Protein AF-A0A9D1LXK2-F1 (afdb_monomer)

Secondary structure (DSSP, 8-state):
--------------------------HHHHHHHHHTTHHHHHHHHHHHHHHHHHHHHHHHHHHHHHHHHHTTSS-HHHHHHHHHHHHHHHHHHHHT-------HHHHHHHHHTT--HHHHHHHHHTHHHHHHHHHHHHHHHHHHHHHHHHH--HHHHHHHHHHHHHHHHHHHHHHHHIIIIIIIGGGTT--HHHHHHHHHHHTTT-SSS---TTT------HHHHHHHHHHHHHHHHHHHHHHHHHHT--TT-HHHHHHHHHHHHHHHHHHHHHHHHHTT--

pLDDT: mean 82.84, std 19.49, range [23.44, 98.69]

Nearest PDB structures (foldseek):
  1i6z-assembly1_A  TM=2.853E-01  e=2.462E+00  Mus musculus
  6ch2-assembly1_D  TM=2.981E-01  e=7.404E+00  Salmonella enterica subsp. enterica serovar Typhimurium str. LT2

Structure (mmCIF, N/CA/C/O backbone):
data_AF-A0A9D1LXK2-F1
#
_entry.id   AF-A0A9D1LXK2-F1
#
loop_
_atom_site.group_PDB
_atom_site.id
_atom_site.type_symbol
_atom_site.label_atom_id
_atom_site.label_alt_id
_atom_site.label_comp_id
_atom_site.label_asym_id
_atom_site.label_entity_id
_atom_site.label_seq_id
_atom_site.pdbx_PDB_ins_code
_atom_site.Cartn_x
_atom_site.Cartn_y
_atom_site.Cartn_z
_atom_site.occupancy
_atom_site.B_iso_or_equiv
_atom_site.auth_seq_id
_atom_site.auth_comp_id
_atom_site.auth_asym_id
_atom_site.auth_atom_id
_atom_site.pdbx_PDB_model_num
ATOM 1 N N . MET A 1 1 ? -23.799 -56.147 -13.956 1.00 33.91 1 MET A N 1
ATOM 2 C CA . MET A 1 1 ? -23.038 -57.419 -14.050 1.00 33.91 1 MET A CA 1
ATOM 3 C C . MET A 1 1 ? -21.820 -57.160 -14.932 1.00 33.91 1 MET A C 1
ATOM 5 O O . MET A 1 1 ? -21.998 -56.971 -16.119 1.00 33.91 1 MET A O 1
ATOM 9 N N . LYS A 1 2 ? -20.685 -56.744 -14.355 1.00 30.78 2 LYS A N 1
ATOM 10 C CA . LYS A 1 2 ? -19.503 -57.559 -13.979 1.00 30.78 2 LYS A CA 1
ATOM 11 C C . LYS A 1 2 ? -18.832 -58.313 -15.142 1.00 30.78 2 LYS A C 1
ATOM 13 O O . LYS A 1 2 ? -19.381 -59.314 -15.591 1.00 30.78 2 LYS A O 1
ATOM 18 N N . LYS A 1 3 ? -17.621 -57.844 -15.488 1.00 30.45 3 LYS A N 1
ATOM 19 C CA . LYS A 1 3 ? -16.335 -58.519 -15.835 1.00 30.45 3 LYS A CA 1
ATOM 20 C C . LYS A 1 3 ? -15.506 -57.453 -16.585 1.00 30.45 3 LYS A C 1
ATOM 22 O O . LYS A 1 3 ? -15.949 -57.039 -17.641 1.00 30.45 3 LYS A O 1
ATOM 27 N N . LEU A 1 4 ? -14.431 -56.809 -16.120 1.00 28.97 4 LEU A N 1
ATOM 28 C CA . LEU A 1 4 ? -13.290 -57.111 -15.241 1.00 28.97 4 LEU A CA 1
ATOM 29 C C . LEU A 1 4 ? -12.412 -58.301 -15.679 1.00 28.97 4 LEU A C 1
ATOM 31 O O . LEU A 1 4 ? -12.843 -59.448 -15.582 1.00 28.97 4 LEU A O 1
ATOM 35 N N . LEU A 1 5 ? -11.164 -57.928 -16.022 1.00 26.36 5 LEU A N 1
ATOM 36 C CA . LEU A 1 5 ? -9.851 -58.584 -15.845 1.00 26.36 5 LEU A CA 1
ATOM 37 C C . LEU A 1 5 ? -9.127 -59.271 -17.020 1.00 26.36 5 LEU A C 1
ATOM 39 O O . LEU A 1 5 ? -9.587 -60.292 -17.525 1.00 26.36 5 LEU A O 1
ATOM 43 N N . SER A 1 6 ? -7.905 -58.757 -17.279 1.00 28.28 6 SER A N 1
ATOM 44 C CA . SER A 1 6 ? -6.599 -59.412 -17.597 1.00 28.28 6 SER A CA 1
ATOM 45 C C . SER A 1 6 ? -5.829 -58.513 -18.588 1.00 28.28 6 SER A C 1
ATOM 47 O O . SER A 1 6 ? -6.251 -58.406 -19.730 1.00 28.28 6 SER A O 1
ATOM 49 N N . VAL A 1 7 ? -4.902 -57.622 -18.204 1.00 25.88 7 VAL A N 1
ATOM 50 C CA . VAL A 1 7 ? -3.535 -57.759 -17.631 1.00 25.88 7 VAL A CA 1
ATOM 51 C C . VAL A 1 7 ? -2.530 -58.491 -18.546 1.00 25.88 7 VAL A C 1
ATOM 53 O O . VAL A 1 7 ? -2.760 -59.636 -18.920 1.00 25.88 7 VAL A O 1
ATOM 56 N N . PHE A 1 8 ? -1.391 -57.804 -18.747 1.00 24.88 8 PHE A N 1
ATOM 57 C CA . PHE A 1 8 ? -0.061 -58.163 -19.287 1.00 24.88 8 PHE A CA 1
ATOM 58 C C . PHE A 1 8 ? 0.215 -57.868 -20.775 1.00 24.88 8 PHE A C 1
ATOM 60 O O . PHE A 1 8 ? -0.625 -58.158 -21.611 1.00 24.88 8 PHE A O 1
ATOM 67 N N . LEU A 1 9 ? 1.401 -57.448 -21.244 1.00 23.44 9 LEU A N 1
ATOM 68 C CA . LEU A 1 9 ? 2.574 -56.659 -20.799 1.00 23.44 9 LEU A CA 1
ATOM 69 C C . LEU A 1 9 ? 3.638 -56.859 -21.920 1.00 23.44 9 LEU A C 1
ATOM 71 O O . LEU A 1 9 ? 3.840 -57.989 -22.348 1.00 23.44 9 LEU A O 1
ATOM 75 N N . PHE A 1 10 ? 4.333 -55.783 -22.316 1.00 25.02 10 PHE A N 1
ATOM 76 C CA . PHE A 1 10 ? 5.607 -55.691 -23.070 1.00 25.02 10 PHE A CA 1
ATOM 77 C C . PHE A 1 10 ? 5.755 -56.247 -24.504 1.00 25.02 10 PHE A C 1
ATOM 79 O O . PHE A 1 10 ? 5.784 -57.450 -24.741 1.00 25.02 10 PHE A O 1
ATOM 86 N N . ALA A 1 11 ? 6.140 -55.339 -25.412 1.00 25.48 11 ALA A N 1
ATOM 87 C CA . ALA A 1 11 ? 7.269 -55.553 -26.320 1.00 25.48 11 ALA A CA 1
ATOM 88 C C . ALA A 1 11 ? 8.014 -54.224 -26.568 1.00 25.48 11 ALA A C 1
ATOM 90 O O . ALA A 1 11 ? 7.451 -53.256 -27.071 1.00 25.48 11 ALA A O 1
ATOM 91 N N . VAL A 1 12 ? 9.283 -54.213 -26.158 1.00 27.67 12 VAL A N 1
ATOM 92 C CA . VAL A 1 12 ? 10.318 -53.187 -26.349 1.00 27.67 12 VAL A CA 1
ATOM 93 C C . VAL A 1 12 ? 10.976 -53.377 -27.716 1.00 27.67 12 VAL A C 1
ATOM 95 O O . VAL A 1 12 ? 11.418 -54.488 -27.991 1.00 27.67 12 VAL A O 1
ATOM 98 N N . ILE A 1 13 ? 11.136 -52.306 -28.505 1.00 33.53 13 ILE A N 1
ATOM 99 C CA . ILE A 1 13 ? 12.198 -52.134 -29.523 1.00 33.53 13 ILE A CA 1
ATOM 100 C C . ILE A 1 13 ? 12.542 -50.631 -29.525 1.00 33.53 13 ILE A C 1
ATOM 102 O O . ILE A 1 13 ? 11.729 -49.814 -29.931 1.00 33.53 13 ILE A O 1
ATOM 106 N N . ALA A 1 14 ? 13.547 -50.213 -28.757 1.00 29.80 14 ALA A N 1
ATOM 107 C CA . ALA A 1 14 ? 14.959 -50.060 -29.135 1.00 29.80 14 ALA A CA 1
ATOM 108 C C . ALA A 1 14 ? 15.281 -48.671 -29.726 1.00 29.80 14 ALA A C 1
ATOM 110 O O . ALA A 1 14 ? 15.063 -48.400 -30.899 1.00 29.80 14 ALA A O 1
ATOM 111 N N . MET A 1 15 ? 15.822 -47.833 -28.836 1.00 29.16 15 MET A N 1
ATOM 112 C CA . MET A 1 15 ? 16.951 -46.913 -29.014 1.00 29.16 15 MET A CA 1
ATOM 113 C C . MET A 1 15 ? 17.247 -46.375 -30.425 1.00 29.16 15 MET A C 1
ATOM 115 O O . MET A 1 15 ? 17.871 -47.048 -31.241 1.00 29.16 15 MET A O 1
ATOM 119 N N . SER A 1 16 ? 17.051 -45.069 -30.584 1.00 33.44 16 SER A N 1
ATOM 120 C CA . SER A 1 16 ? 18.078 -44.208 -31.175 1.00 33.44 16 SER A CA 1
ATOM 121 C C . SER A 1 16 ? 18.468 -43.162 -30.138 1.00 33.44 16 SER A C 1
ATOM 123 O O . SER A 1 16 ? 17.781 -42.167 -29.927 1.00 33.44 16 SER A O 1
ATOM 125 N N . VAL A 1 17 ? 19.565 -43.472 -29.453 1.00 32.84 17 VAL A N 1
ATOM 126 C CA . VAL A 1 17 ? 20.295 -42.579 -28.565 1.00 32.84 17 VAL A CA 1
ATOM 127 C C . VAL A 1 17 ? 20.966 -41.533 -29.456 1.00 32.84 17 VAL A C 1
ATOM 129 O O . VAL A 1 17 ? 21.965 -41.832 -30.103 1.00 32.84 17 VAL A O 1
ATOM 132 N N . PHE A 1 18 ? 20.419 -40.322 -29.508 1.00 38.28 18 PHE A N 1
ATOM 133 C CA . PHE A 1 18 ? 21.270 -39.145 -29.611 1.00 38.28 18 PHE A CA 1
ATOM 134 C C . PHE A 1 18 ? 21.440 -38.629 -28.193 1.00 38.28 18 PHE A C 1
ATOM 136 O O . PHE A 1 18 ? 20.530 -38.080 -27.581 1.00 38.28 18 PHE A O 1
ATOM 143 N N . THR A 1 19 ? 22.616 -38.917 -27.653 1.00 45.19 19 THR A N 1
ATOM 144 C CA . THR A 1 19 ? 23.170 -38.265 -26.480 1.00 45.19 19 THR A CA 1
ATOM 145 C C . THR A 1 19 ? 23.256 -36.770 -26.759 1.00 45.19 19 THR A C 1
ATOM 147 O O . THR A 1 19 ? 24.158 -36.313 -27.458 1.00 45.19 19 THR A O 1
ATOM 150 N N . GLY A 1 20 ? 22.311 -36.029 -26.208 1.00 28.58 20 GLY A N 1
ATOM 151 C CA . GLY A 1 20 ? 22.477 -34.636 -25.852 1.00 28.58 20 GLY A CA 1
ATOM 152 C C . GLY A 1 20 ? 21.880 -34.507 -24.466 1.00 28.58 20 GLY A C 1
ATOM 153 O O . GLY A 1 20 ? 20.663 -34.491 -24.330 1.00 28.58 20 GLY A O 1
ATOM 154 N N . CYS A 1 21 ? 22.722 -34.500 -23.436 1.00 44.53 21 CYS A N 1
ATOM 155 C CA . CYS A 1 21 ? 22.331 -33.872 -22.187 1.00 44.53 21 CYS A CA 1
ATOM 156 C C . CYS A 1 21 ? 22.080 -32.401 -22.536 1.00 44.53 21 CYS A C 1
ATOM 158 O O . CYS A 1 21 ? 23.037 -31.645 -22.668 1.00 44.53 21 CYS A O 1
ATOM 160 N N . SER A 1 22 ? 20.833 -32.016 -22.790 1.00 35.25 22 SER A N 1
ATOM 161 C CA . SER A 1 22 ? 20.429 -30.659 -22.465 1.00 35.25 22 SER A CA 1
ATOM 162 C C . SER A 1 22 ? 19.819 -30.763 -21.083 1.00 35.25 22 SER A C 1
ATOM 164 O O . SER A 1 22 ? 18.680 -31.205 -20.915 1.00 35.25 22 SER A O 1
ATOM 166 N N . ASP A 1 23 ? 20.620 -30.405 -20.087 1.00 41.59 23 ASP A N 1
ATOM 167 C CA . ASP A 1 23 ? 20.071 -29.677 -18.957 1.00 41.59 23 ASP A CA 1
ATOM 168 C C . ASP A 1 23 ? 19.148 -28.621 -19.575 1.00 41.59 23 ASP A C 1
ATOM 170 O O . ASP A 1 23 ? 19.620 -27.780 -20.334 1.00 41.59 23 ASP A O 1
ATOM 174 N N . ASN A 1 24 ? 17.832 -28.757 -19.404 1.00 37.91 24 ASN A N 1
ATOM 175 C CA . ASN A 1 24 ? 16.946 -27.621 -19.608 1.00 37.91 24 ASN A CA 1
ATOM 176 C C . ASN A 1 24 ? 17.311 -26.671 -18.469 1.00 37.91 24 ASN A C 1
ATOM 178 O O . ASN A 1 24 ? 17.004 -27.017 -17.321 1.00 37.91 24 ASN A O 1
ATOM 182 N N . PRO A 1 25 ? 17.960 -25.523 -18.728 1.00 40.34 25 PRO A N 1
ATOM 183 C CA . PRO A 1 25 ? 17.882 -24.453 -17.761 1.00 40.34 25 PRO A CA 1
ATOM 184 C C . PRO A 1 25 ? 16.398 -24.082 -17.701 1.00 40.34 25 PRO A C 1
ATOM 186 O O . PRO A 1 25 ? 15.687 -24.109 -18.712 1.00 40.34 25 PRO A O 1
ATOM 189 N N . SER A 1 26 ? 15.914 -23.853 -16.493 1.00 44.53 26 SER A N 1
ATOM 190 C CA . SER A 1 26 ? 14.655 -23.176 -16.201 1.00 44.53 26 SER A CA 1
ATOM 191 C C . SER A 1 26 ? 14.312 -22.135 -17.274 1.00 44.53 26 SER A C 1
ATOM 193 O O . SER A 1 26 ? 15.175 -21.358 -17.668 1.00 44.53 26 SER A O 1
ATOM 195 N N . GLY A 1 27 ? 13.060 -22.109 -17.751 1.00 52.22 27 GLY A N 1
ATOM 196 C CA . GLY A 1 27 ? 12.599 -21.153 -18.777 1.00 52.22 27 GLY A CA 1
ATOM 197 C C . GLY A 1 27 ? 12.900 -19.679 -18.454 1.00 52.22 27 GLY A C 1
ATOM 198 O O . GLY A 1 27 ? 13.018 -18.873 -19.373 1.00 52.22 27 GLY A O 1
ATOM 199 N N . ASP A 1 28 ? 13.127 -19.387 -17.177 1.00 58.06 28 ASP A N 1
ATOM 200 C CA . ASP A 1 28 ? 13.583 -18.128 -16.589 1.00 58.06 28 ASP A CA 1
ATOM 201 C C . ASP A 1 28 ? 14.892 -17.580 -17.210 1.00 58.06 28 ASP A C 1
ATOM 203 O O . ASP A 1 28 ? 14.920 -16.487 -17.782 1.00 58.06 28 ASP A O 1
ATOM 207 N N . ASP A 1 29 ? 15.945 -18.408 -17.295 1.00 62.94 29 ASP A N 1
ATOM 208 C CA . ASP A 1 29 ? 17.254 -18.004 -17.849 1.00 62.94 29 ASP A CA 1
ATOM 209 C C . ASP A 1 29 ? 17.172 -17.636 -19.345 1.00 62.94 29 ASP A C 1
ATOM 211 O O . ASP A 1 29 ? 18.026 -16.924 -19.879 1.00 62.94 29 ASP A O 1
ATOM 215 N N . SER A 1 30 ? 16.143 -18.126 -20.047 1.00 79.69 30 SER A N 1
ATOM 216 C CA . SER A 1 30 ? 15.937 -17.863 -21.475 1.00 79.69 30 SER A CA 1
ATOM 217 C C . SER A 1 30 ? 15.170 -16.570 -21.761 1.00 79.69 30 SER A C 1
ATOM 219 O O . SER A 1 30 ? 15.353 -15.987 -22.829 1.00 79.69 30 SER A O 1
ATOM 221 N N . LEU A 1 31 ? 14.313 -16.121 -20.838 1.00 83.69 31 LEU A N 1
ATOM 222 C CA . LEU A 1 31 ? 13.604 -14.841 -20.933 1.00 83.69 31 LEU A CA 1
ATOM 223 C C . LEU A 1 31 ? 14.527 -13.696 -20.533 1.00 83.69 31 LEU A C 1
ATOM 225 O O . LEU A 1 31 ? 14.695 -12.762 -21.315 1.00 83.69 31 LEU A O 1
ATOM 229 N N . ARG A 1 32 ? 15.239 -13.841 -19.409 1.00 91.25 32 ARG A N 1
ATOM 230 C CA . ARG A 1 32 ? 16.241 -12.868 -18.961 1.00 91.25 32 ARG A CA 1
ATOM 231 C C . ARG A 1 32 ? 17.269 -12.540 -20.050 1.00 91.25 32 ARG A C 1
ATOM 233 O O . ARG A 1 32 ? 17.557 -11.381 -20.325 1.00 91.25 32 ARG A O 1
ATOM 240 N N . ALA A 1 33 ? 17.786 -13.564 -20.733 1.00 90.25 33 ALA A N 1
ATOM 241 C CA . ALA A 1 33 ? 18.748 -13.380 -21.821 1.00 90.25 33 ALA A CA 1
ATOM 242 C C . ALA A 1 33 ? 18.168 -12.667 -23.060 1.00 90.25 33 ALA A C 1
ATOM 244 O O . ALA A 1 33 ? 18.936 -12.111 -23.844 1.00 90.25 33 ALA A O 1
ATOM 245 N N . ARG A 1 34 ? 16.843 -12.708 -23.266 1.00 91.38 34 ARG A N 1
ATOM 246 C CA . ARG A 1 34 ? 16.164 -12.023 -24.379 1.00 91.38 34 ARG A CA 1
ATOM 247 C C . ARG A 1 34 ? 15.934 -10.544 -24.094 1.00 91.38 34 ARG A C 1
ATOM 249 O O . ARG A 1 34 ? 16.125 -9.743 -25.002 1.00 91.38 34 ARG A O 1
ATOM 256 N N . VAL A 1 35 ? 15.583 -10.200 -22.856 1.00 93.44 35 VAL A N 1
ATOM 257 C CA . VAL A 1 35 ? 15.334 -8.807 -22.449 1.00 93.44 35 VAL A CA 1
ATOM 258 C C . VAL A 1 35 ? 16.625 -8.026 -22.159 1.00 93.44 35 VAL A C 1
ATOM 260 O O . VAL A 1 35 ? 16.617 -6.800 -22.146 1.00 93.44 35 VAL A O 1
ATOM 263 N N . GLY A 1 36 ? 17.761 -8.717 -22.003 1.00 93.75 36 GLY A N 1
ATOM 264 C CA . GLY A 1 36 ? 19.083 -8.090 -21.930 1.00 93.75 36 GLY A CA 1
ATOM 265 C C . GLY A 1 36 ? 19.239 -7.192 -20.704 1.00 93.75 36 GLY A C 1
ATOM 266 O O . GLY A 1 36 ? 18.894 -7.600 -19.595 1.00 93.75 36 GLY A O 1
ATOM 267 N N . ASP A 1 37 ? 19.747 -5.975 -20.905 1.00 95.12 37 ASP A N 1
ATOM 268 C CA . ASP A 1 37 ? 20.017 -5.019 -19.821 1.00 95.12 37 ASP A CA 1
ATOM 269 C C . ASP A 1 37 ? 18.732 -4.531 -19.126 1.00 95.12 37 ASP A C 1
ATOM 271 O O . ASP A 1 37 ? 18.786 -4.084 -17.983 1.00 95.12 37 ASP A O 1
ATOM 275 N N . PHE A 1 38 ? 17.555 -4.724 -19.736 1.00 94.62 38 PHE A N 1
ATOM 276 C CA . PHE A 1 38 ? 16.265 -4.477 -19.085 1.00 94.62 38 PHE A CA 1
ATOM 277 C C . PHE A 1 38 ? 16.110 -5.309 -17.808 1.00 94.62 38 PHE A C 1
ATOM 279 O O . PHE A 1 38 ? 15.516 -4.854 -16.835 1.00 94.62 38 PHE A O 1
ATOM 286 N N . ALA A 1 39 ? 16.696 -6.509 -17.770 1.00 95.00 39 ALA A N 1
ATOM 287 C CA . ALA A 1 39 ? 16.662 -7.341 -16.576 1.00 95.00 39 ALA A CA 1
ATOM 288 C C . ALA A 1 39 ? 17.324 -6.670 -15.364 1.00 95.00 39 ALA A C 1
ATOM 290 O O . ALA A 1 39 ? 16.891 -6.911 -14.243 1.00 95.00 39 ALA A O 1
ATOM 291 N N . ILE A 1 40 ? 18.334 -5.819 -15.582 1.00 94.62 40 ILE A N 1
ATOM 292 C CA . ILE A 1 40 ? 18.994 -5.055 -14.514 1.00 94.62 40 ILE A CA 1
ATOM 293 C C . ILE A 1 40 ? 18.029 -4.002 -13.960 1.00 94.62 40 ILE A C 1
ATOM 295 O O . ILE A 1 40 ? 17.894 -3.880 -12.748 1.00 94.62 40 ILE A O 1
ATOM 299 N N . VAL A 1 41 ? 17.292 -3.305 -14.834 1.00 94.81 41 VAL A N 1
ATOM 300 C CA . VAL A 1 41 ? 16.252 -2.344 -14.423 1.00 94.81 41 VAL A CA 1
ATOM 301 C C . VAL A 1 41 ? 15.166 -3.028 -13.592 1.00 94.81 41 VAL A C 1
ATOM 303 O O . VAL A 1 41 ? 14.763 -2.506 -12.556 1.00 94.81 41 VAL A O 1
ATOM 306 N N . VAL A 1 42 ? 14.707 -4.206 -14.022 1.00 94.81 42 VAL A N 1
ATOM 307 C CA . VAL A 1 42 ? 13.691 -4.980 -13.294 1.00 94.81 42 VAL A CA 1
ATOM 308 C C . VAL A 1 42 ? 14.207 -5.459 -11.941 1.00 94.81 42 VAL A C 1
ATOM 310 O O . VAL A 1 42 ? 13.462 -5.402 -10.966 1.00 94.81 42 VAL A O 1
ATOM 313 N N . ASP A 1 43 ? 15.459 -5.910 -11.853 1.00 94.44 43 ASP A N 1
ATOM 314 C CA . ASP A 1 43 ? 16.051 -6.330 -10.579 1.00 94.44 43 ASP A 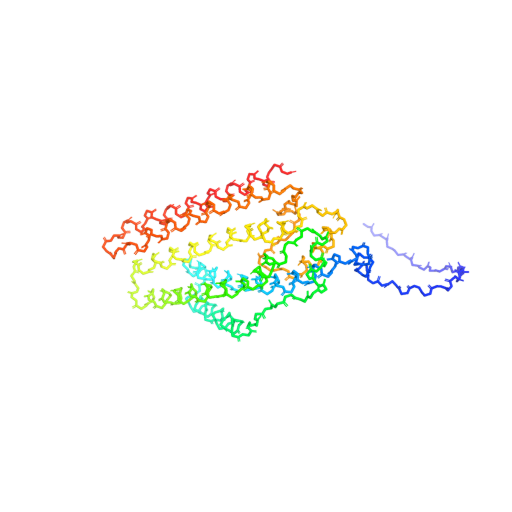CA 1
ATOM 315 C C . ASP A 1 43 ? 16.103 -5.158 -9.588 1.00 94.44 43 ASP A C 1
ATOM 317 O O . ASP A 1 43 ? 15.632 -5.289 -8.460 1.00 94.44 43 ASP A O 1
ATOM 321 N N . GLU A 1 44 ? 16.584 -3.998 -10.036 1.00 95.00 44 GLU A N 1
ATOM 322 C CA . GLU A 1 44 ? 16.644 -2.767 -9.242 1.00 95.00 44 GLU A CA 1
ATOM 323 C C . GLU A 1 44 ? 15.260 -2.302 -8.777 1.00 95.00 44 GLU A C 1
ATOM 325 O O . GLU A 1 44 ? 15.058 -1.964 -7.608 1.00 95.00 44 GLU A O 1
ATOM 330 N N . PHE A 1 45 ? 14.281 -2.342 -9.679 1.00 94.75 45 PHE A N 1
ATOM 331 C CA . PHE A 1 45 ? 12.898 -1.995 -9.379 1.00 94.75 45 PHE A CA 1
ATOM 332 C C . PHE A 1 45 ? 12.279 -2.955 -8.355 1.00 94.75 45 PHE A C 1
ATOM 334 O O . PHE A 1 45 ? 11.672 -2.520 -7.378 1.00 94.75 45 PHE A O 1
ATOM 341 N N . LYS A 1 46 ? 12.478 -4.264 -8.532 1.00 93.75 46 LYS A N 1
ATOM 342 C CA . LYS A 1 46 ? 11.968 -5.319 -7.645 1.00 93.75 46 LYS A CA 1
ATOM 343 C C . LYS A 1 46 ? 12.570 -5.240 -6.243 1.00 93.75 46 LYS A C 1
ATOM 345 O O . LYS A 1 46 ? 11.849 -5.426 -5.263 1.00 93.75 46 LYS A O 1
ATOM 350 N N . GLU A 1 47 ? 13.870 -4.959 -6.138 1.00 93.62 47 GLU A N 1
ATOM 351 C CA . GLU A 1 47 ? 14.546 -4.770 -4.849 1.00 93.62 47 GLU A CA 1
ATOM 352 C C . GLU A 1 47 ? 13.915 -3.646 -4.018 1.00 93.62 47 GLU A C 1
ATOM 354 O O . GLU A 1 47 ? 13.860 -3.758 -2.793 1.00 93.62 47 GLU A O 1
ATOM 359 N N . ALA A 1 48 ? 13.410 -2.596 -4.670 1.00 92.56 48 ALA A N 1
ATOM 360 C CA . ALA A 1 48 ? 12.689 -1.513 -4.010 1.00 92.56 48 ALA A CA 1
ATOM 361 C C . ALA A 1 48 ? 11.207 -1.842 -3.761 1.00 92.56 48 ALA A C 1
ATOM 363 O O . ALA A 1 48 ? 10.701 -1.612 -2.661 1.00 92.56 48 ALA A O 1
ATOM 364 N N . LEU A 1 49 ? 10.521 -2.401 -4.763 1.00 93.50 49 LEU A N 1
ATOM 365 C CA . LEU A 1 49 ? 9.074 -2.618 -4.750 1.00 93.50 49 LEU A CA 1
ATOM 366 C C . LEU A 1 49 ? 8.642 -3.709 -3.762 1.00 93.50 49 LEU A C 1
ATOM 368 O O . LEU A 1 49 ? 7.700 -3.506 -3.003 1.00 93.50 49 LEU A O 1
ATOM 372 N N . LEU A 1 50 ? 9.305 -4.872 -3.749 1.00 93.81 50 LEU A N 1
ATOM 373 C CA . LEU A 1 50 ? 8.839 -6.015 -2.948 1.00 93.81 50 LEU A CA 1
ATOM 374 C C . LEU A 1 50 ? 8.828 -5.738 -1.435 1.00 93.81 50 LEU A C 1
ATOM 376 O O . LEU A 1 50 ? 7.882 -6.156 -0.763 1.00 93.81 50 LEU A O 1
ATOM 380 N N . PRO A 1 51 ? 9.828 -5.044 -0.855 1.00 94.62 51 PRO A N 1
ATOM 381 C CA . PRO A 1 51 ? 9.745 -4.636 0.540 1.00 94.62 51 PRO A CA 1
ATOM 382 C C . PRO A 1 51 ? 8.590 -3.665 0.813 1.00 94.62 51 PRO A C 1
ATOM 384 O O . PRO A 1 51 ? 7.899 -3.851 1.809 1.00 94.62 51 PRO A O 1
ATOM 387 N N . MET A 1 52 ? 8.350 -2.682 -0.066 1.00 93.56 52 MET A N 1
ATOM 388 C CA . MET A 1 52 ? 7.221 -1.747 0.070 1.00 93.56 52 MET A CA 1
ATOM 389 C C . MET A 1 52 ? 5.873 -2.479 0.018 1.00 93.56 52 MET A C 1
ATOM 391 O O . MET A 1 52 ? 5.022 -2.269 0.879 1.00 93.56 52 MET A O 1
ATOM 395 N N . ASP A 1 53 ? 5.702 -3.392 -0.941 1.00 94.44 53 ASP A N 1
ATOM 396 C CA . ASP A 1 53 ? 4.508 -4.232 -1.064 1.00 94.44 53 ASP A CA 1
ATOM 397 C C . ASP A 1 53 ? 4.273 -5.067 0.205 1.00 94.44 53 ASP A C 1
ATOM 399 O O . ASP A 1 53 ? 3.172 -5.096 0.760 1.00 94.44 53 ASP A O 1
ATOM 403 N N . ASN A 1 54 ? 5.325 -5.695 0.734 1.00 95.69 54 ASN A N 1
ATOM 404 C CA . ASN A 1 54 ? 5.222 -6.471 1.963 1.00 95.69 54 ASN A CA 1
ATOM 405 C C . ASN A 1 54 ? 4.856 -5.603 3.181 1.00 95.69 54 ASN A C 1
ATOM 407 O O . ASN A 1 54 ? 4.102 -6.061 4.042 1.00 95.69 54 ASN A O 1
ATOM 411 N N . ASP A 1 55 ? 5.370 -4.376 3.268 1.00 96.38 55 ASP A N 1
ATOM 412 C CA . ASP A 1 55 ? 5.025 -3.441 4.344 1.00 96.38 55 ASP A CA 1
ATOM 413 C C . ASP A 1 55 ? 3.540 -3.043 4.266 1.00 96.38 55 ASP A C 1
ATOM 415 O O . ASP A 1 55 ? 2.825 -3.118 5.272 1.00 96.38 55 ASP A O 1
ATOM 419 N N . GLY A 1 56 ? 3.048 -2.742 3.058 1.00 95.12 56 GLY A N 1
ATOM 420 C CA . GLY A 1 56 ? 1.628 -2.497 2.788 1.00 95.12 56 GLY A CA 1
ATOM 421 C C . GLY A 1 56 ? 0.739 -3.694 3.148 1.00 95.12 56 GLY A C 1
ATOM 422 O O . GLY A 1 56 ? -0.322 -3.522 3.757 1.00 95.12 56 GLY A O 1
ATOM 423 N N . TYR A 1 57 ? 1.192 -4.924 2.874 1.00 96.00 57 TYR A N 1
ATOM 424 C CA . TYR A 1 57 ? 0.500 -6.159 3.267 1.00 96.00 57 TYR A CA 1
ATOM 425 C C . TYR A 1 57 ? 0.399 -6.303 4.792 1.00 96.00 57 TYR A C 1
ATOM 427 O O . TYR A 1 57 ? -0.669 -6.622 5.321 1.00 96.00 57 TYR A O 1
ATOM 435 N N . ILE A 1 58 ? 1.501 -6.080 5.517 1.00 98.00 58 ILE A N 1
ATOM 436 C CA . ILE A 1 58 ? 1.536 -6.163 6.986 1.00 98.00 58 ILE A CA 1
ATOM 437 C C . ILE A 1 58 ? 0.569 -5.144 7.594 1.00 98.00 58 ILE A C 1
ATOM 439 O O . ILE A 1 58 ? -0.262 -5.510 8.430 1.00 98.00 58 ILE A O 1
ATOM 443 N N . TYR A 1 59 ? 0.643 -3.890 7.141 1.00 97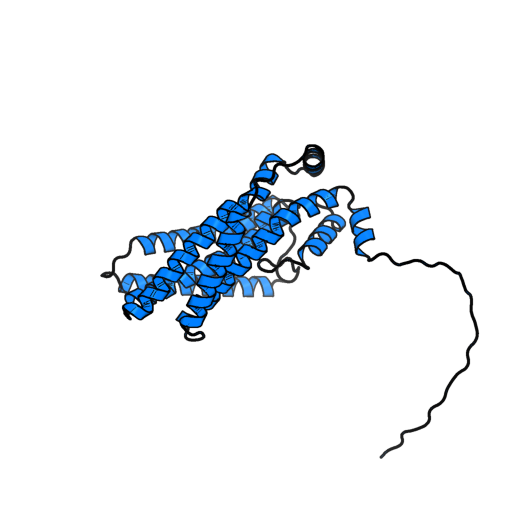.88 59 TYR A N 1
ATOM 444 C CA . TYR A 1 59 ? -0.242 -2.823 7.598 1.00 97.88 59 TYR A CA 1
ATOM 445 C C . TYR A 1 59 ? -1.715 -3.153 7.316 1.00 97.88 59 TYR A C 1
ATOM 447 O O . TYR A 1 59 ? -2.537 -3.162 8.234 1.00 97.88 59 TYR A O 1
ATOM 455 N N . SER A 1 60 ? -2.041 -3.515 6.073 1.00 96.69 60 SER A N 1
ATOM 456 C CA . SER A 1 60 ? -3.420 -3.788 5.648 1.00 96.69 60 SER A CA 1
ATOM 457 C C . SER A 1 60 ? -4.065 -4.934 6.429 1.00 96.69 60 SER A C 1
ATOM 459 O O . SER A 1 60 ? -5.229 -4.835 6.812 1.00 96.69 60 SER A O 1
ATOM 461 N N . ASN A 1 61 ? -3.320 -5.999 6.743 1.00 97.50 61 ASN A N 1
ATOM 462 C CA . ASN A 1 61 ? -3.845 -7.103 7.554 1.00 97.50 61 ASN A CA 1
ATOM 463 C C . ASN A 1 61 ? -4.144 -6.693 9.000 1.00 97.50 61 ASN A C 1
ATOM 465 O O . ASN A 1 61 ? -5.133 -7.151 9.583 1.00 97.50 61 ASN A O 1
ATOM 469 N N . ALA A 1 62 ? -3.309 -5.835 9.591 1.00 98.38 62 ALA A N 1
ATOM 470 C CA . ALA A 1 62 ? -3.574 -5.310 10.923 1.00 98.38 62 ALA A CA 1
ATOM 471 C C . ALA A 1 62 ? -4.854 -4.468 10.925 1.00 98.38 62 ALA A C 1
ATOM 473 O O . ALA A 1 62 ? -5.742 -4.733 11.734 1.00 98.38 62 ALA A O 1
ATOM 474 N N . VAL A 1 63 ? -4.992 -3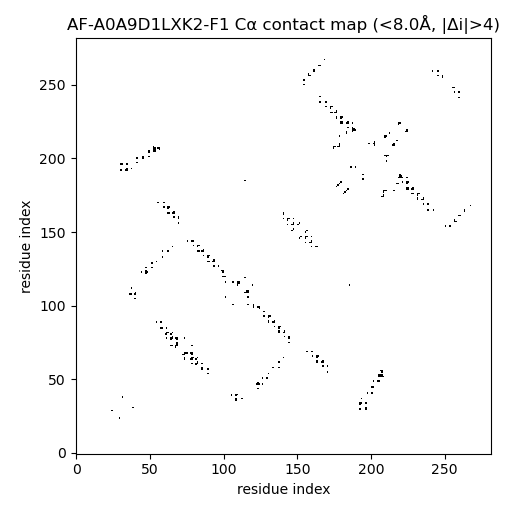.536 9.974 1.00 98.00 63 VAL A N 1
ATOM 475 C CA . VAL A 1 63 ? -6.203 -2.713 9.810 1.00 98.00 63 VAL A CA 1
ATOM 476 C C . VAL A 1 63 ? -7.440 -3.589 9.597 1.00 98.00 63 VAL A C 1
ATOM 478 O O . VAL A 1 63 ? -8.443 -3.411 10.288 1.00 98.00 63 VAL A O 1
ATOM 481 N N . GLN A 1 64 ? -7.357 -4.593 8.720 1.00 97.44 64 GLN A N 1
ATOM 482 C CA . GLN A 1 64 ? -8.452 -5.530 8.466 1.00 97.44 64 GLN A CA 1
ATOM 483 C C . GLN A 1 64 ? -8.889 -6.261 9.742 1.00 97.44 64 GLN A C 1
ATOM 485 O O . GLN A 1 64 ? -10.083 -6.384 10.002 1.00 97.44 64 GLN A O 1
ATOM 490 N N . THR A 1 65 ? -7.943 -6.690 10.581 1.00 98.19 65 THR A N 1
ATOM 491 C CA . THR A 1 65 ? -8.261 -7.344 11.862 1.00 98.19 65 THR A CA 1
ATOM 492 C C . THR A 1 65 ? -8.977 -6.383 12.822 1.00 98.19 65 THR A C 1
ATOM 494 O O . THR A 1 65 ? -9.873 -6.793 13.564 1.00 98.19 65 THR A O 1
ATOM 497 N N . VAL A 1 66 ? -8.639 -5.087 12.797 1.00 97.94 66 VAL A N 1
ATOM 498 C CA . VAL A 1 66 ? -9.371 -4.060 13.560 1.00 97.94 66 VAL A CA 1
ATOM 499 C C . VAL A 1 66 ? -10.800 -3.897 13.037 1.00 97.94 66 VAL A C 1
ATOM 501 O O . VAL A 1 66 ? -11.729 -3.865 13.844 1.00 97.94 66 VAL A O 1
ATOM 504 N N . CYS A 1 67 ? -11.001 -3.857 11.717 1.00 96.38 67 CYS A N 1
ATOM 505 C CA . CYS A 1 67 ? -12.343 -3.839 11.126 1.00 96.38 67 CYS A CA 1
ATOM 506 C C . CYS A 1 67 ? -13.148 -5.100 11.486 1.00 96.38 67 CYS A C 1
ATOM 508 O O . CYS A 1 67 ? -14.331 -5.029 11.802 1.00 96.38 67 CYS A O 1
ATOM 510 N N . GLU A 1 68 ? -12.517 -6.273 11.506 1.00 97.31 68 GLU A N 1
ATOM 511 C CA . GLU A 1 68 ? -13.173 -7.507 11.943 1.00 97.31 68 GLU A CA 1
ATOM 512 C C . GLU A 1 68 ? -13.579 -7.461 13.417 1.00 97.31 68 GLU A C 1
ATOM 514 O O . GLU A 1 68 ? -14.628 -7.997 13.780 1.00 97.31 68 GLU A O 1
ATOM 519 N N . TYR A 1 69 ? -12.790 -6.813 14.276 1.00 96.56 69 TYR A N 1
ATOM 520 C CA . TYR A 1 69 ? -13.174 -6.581 15.666 1.00 96.56 69 TYR A CA 1
ATOM 521 C C . TYR A 1 69 ? -14.401 -5.673 15.767 1.00 96.56 69 TYR A C 1
ATOM 523 O O . TYR A 1 69 ? -15.354 -6.022 16.469 1.00 96.56 69 TYR A O 1
ATOM 531 N N . THR A 1 70 ? -14.417 -4.550 15.047 1.00 94.06 70 THR A N 1
ATOM 532 C CA . THR A 1 70 ? -15.549 -3.612 15.083 1.00 94.06 70 THR A CA 1
ATOM 533 C C . THR A 1 70 ? -16.828 -4.203 14.477 1.00 94.06 70 THR A C 1
ATOM 535 O O . THR A 1 70 ? -17.924 -3.894 14.940 1.00 94.06 70 THR A O 1
ATOM 538 N N . ASP A 1 71 ? -16.696 -5.151 13.548 1.00 93.88 71 ASP A N 1
ATOM 539 C CA . ASP A 1 71 ? -17.790 -5.969 13.007 1.00 93.88 71 ASP A CA 1
ATOM 540 C C . ASP A 1 71 ? -18.230 -7.131 13.929 1.00 93.88 71 ASP A C 1
ATOM 542 O O . ASP A 1 71 ? -19.170 -7.870 13.611 1.00 93.88 71 ASP A O 1
ATOM 546 N N . GLY A 1 72 ? -17.537 -7.361 15.049 1.00 94.12 72 GLY A N 1
ATOM 547 C CA . GLY A 1 72 ? -17.799 -8.472 15.970 1.00 94.12 72 GLY A CA 1
ATOM 548 C C . GLY A 1 72 ? -17.382 -9.856 15.450 1.00 94.12 72 GLY A C 1
ATOM 549 O O . GLY A 1 72 ? -17.868 -10.875 15.950 1.00 94.12 72 GLY A O 1
ATOM 550 N N . LYS A 1 73 ? -16.503 -9.907 14.443 1.00 97.44 73 LYS A N 1
ATOM 551 C CA . LYS A 1 73 ? -15.934 -11.127 13.840 1.00 97.44 73 LYS A CA 1
ATOM 552 C C . LYS A 1 73 ? -14.610 -11.547 14.488 1.00 97.44 73 LYS A C 1
ATOM 554 O O . LYS A 1 73 ? -14.296 -12.734 14.464 1.00 97.44 73 LYS A O 1
ATOM 559 N N . ALA A 1 74 ? -13.892 -10.606 15.099 1.00 96.75 74 ALA A N 1
ATOM 560 C CA . ALA A 1 74 ? -12.678 -10.845 15.877 1.00 96.75 74 ALA A CA 1
ATOM 561 C C . ALA A 1 74 ? -12.833 -10.352 17.323 1.00 96.75 74 ALA A C 1
ATOM 563 O O . ALA A 1 74 ? -13.706 -9.549 17.658 1.00 96.75 74 ALA A O 1
ATOM 564 N N . THR A 1 75 ? -11.983 -10.851 18.213 1.00 96.00 75 THR A N 1
ATOM 565 C CA . THR A 1 75 ? -11.868 -10.357 19.585 1.00 96.00 75 THR A CA 1
ATOM 566 C C . THR A 1 75 ? -10.981 -9.117 19.643 1.00 96.00 75 THR A C 1
ATOM 568 O O . THR A 1 75 ? -10.083 -8.928 18.825 1.00 96.00 75 THR A O 1
ATOM 571 N N . GLN A 1 76 ? -11.168 -8.296 20.679 1.00 94.19 76 GLN A N 1
ATOM 572 C CA . GLN A 1 76 ? -10.304 -7.134 20.902 1.00 94.19 76 GLN A CA 1
ATOM 573 C C . GLN A 1 76 ? -8.825 -7.535 21.032 1.00 94.19 76 GLN A C 1
ATOM 575 O O . GLN A 1 76 ? -7.949 -6.825 20.554 1.00 94.19 76 GLN A O 1
ATOM 580 N N . GLN A 1 77 ? -8.538 -8.672 21.678 1.00 95.75 77 GLN A N 1
ATOM 581 C CA . GLN A 1 77 ? -7.161 -9.132 21.854 1.00 95.75 77 GLN A CA 1
ATOM 582 C C . GLN A 1 77 ? -6.517 -9.497 20.513 1.00 95.75 77 GLN A C 1
ATOM 584 O O . GLN A 1 77 ? -5.365 -9.146 20.306 1.00 95.75 77 GLN A O 1
ATOM 589 N N . GLU A 1 78 ? -7.255 -10.135 19.599 1.00 98.00 78 GLU A N 1
ATOM 590 C CA . GLU A 1 78 ? -6.759 -10.430 18.247 1.00 98.00 78 GLU A CA 1
ATOM 591 C C . GLU A 1 78 ? -6.427 -9.143 17.482 1.00 98.00 78 GLU A C 1
ATOM 593 O O . GLU A 1 78 ? -5.346 -9.046 16.907 1.00 98.00 78 GLU A O 1
ATOM 598 N N . ALA A 1 79 ? -7.291 -8.123 17.547 1.00 97.88 79 ALA A N 1
ATOM 599 C CA . ALA A 1 79 ? -7.021 -6.822 16.930 1.00 97.88 79 ALA A CA 1
ATOM 600 C C . ALA A 1 79 ? -5.812 -6.106 17.554 1.00 97.88 79 ALA A C 1
ATOM 602 O O . ALA A 1 79 ? -4.964 -5.574 16.840 1.00 97.88 79 ALA A O 1
ATOM 603 N N . VAL A 1 80 ? -5.694 -6.120 18.885 1.00 97.69 80 VAL A N 1
ATOM 604 C CA . VAL A 1 80 ? -4.543 -5.537 19.590 1.00 97.69 80 VAL A CA 1
ATOM 605 C C . VAL A 1 80 ? -3.248 -6.264 19.231 1.00 97.69 80 VAL A C 1
ATOM 607 O O . VAL A 1 80 ? -2.250 -5.604 18.949 1.00 97.69 80 VAL A O 1
ATOM 610 N N . ASP A 1 81 ? -3.254 -7.597 19.225 1.00 98.19 81 ASP A N 1
ATOM 611 C CA . ASP A 1 81 ? -2.077 -8.399 18.889 1.00 98.19 81 ASP A CA 1
ATOM 612 C C . ASP A 1 81 ? -1.646 -8.156 17.438 1.00 98.19 81 ASP A C 1
ATOM 614 O O . ASP A 1 81 ? -0.454 -7.975 17.191 1.00 98.19 81 ASP A O 1
ATOM 618 N N . ALA A 1 82 ? -2.597 -8.064 16.500 1.00 98.50 82 ALA A N 1
ATOM 619 C CA . ALA A 1 82 ? -2.318 -7.755 15.100 1.00 98.50 82 ALA A CA 1
ATOM 620 C C . ALA A 1 82 ? -1.666 -6.373 14.931 1.00 98.50 82 ALA A C 1
ATOM 622 O O . ALA A 1 82 ? -0.635 -6.259 14.268 1.00 98.50 82 ALA A O 1
ATOM 623 N N . VAL A 1 83 ? -2.209 -5.336 15.580 1.00 98.50 8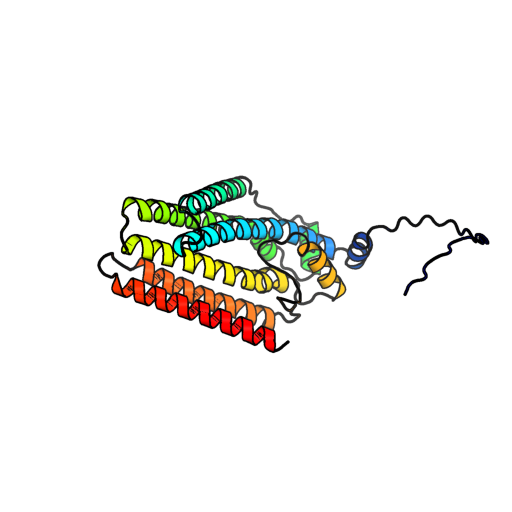3 VAL A N 1
ATOM 624 C CA . VAL A 1 83 ? -1.646 -3.975 15.526 1.00 98.50 83 VAL A CA 1
ATOM 625 C C . VAL A 1 83 ? -0.259 -3.915 16.164 1.00 98.50 83 VAL A C 1
ATOM 627 O O . VAL A 1 83 ? 0.655 -3.336 15.583 1.00 98.50 83 VAL A O 1
ATOM 630 N N . VAL A 1 84 ? -0.066 -4.526 17.336 1.00 98.38 84 VAL A N 1
ATOM 631 C CA . VAL A 1 84 ? 1.236 -4.529 18.028 1.00 98.38 84 VAL A CA 1
ATOM 632 C C . VAL A 1 84 ? 2.286 -5.303 17.234 1.00 98.38 84 VAL A C 1
ATOM 634 O O . VAL A 1 84 ? 3.436 -4.865 17.153 1.00 98.38 84 VAL A O 1
ATOM 637 N N . GLN A 1 85 ? 1.909 -6.440 16.647 1.00 98.62 85 GLN A N 1
ATOM 638 C CA . GLN A 1 85 ? 2.806 -7.221 15.806 1.00 98.62 85 GLN A CA 1
ATOM 639 C C . GLN A 1 85 ? 3.211 -6.428 14.560 1.00 98.62 85 GLN A C 1
ATOM 641 O O . GLN A 1 85 ? 4.407 -6.272 14.322 1.00 98.62 85 GLN A O 1
ATOM 646 N N . ALA A 1 86 ? 2.243 -5.882 13.817 1.00 98.69 86 ALA A N 1
ATOM 647 C CA . ALA A 1 86 ? 2.518 -5.075 12.632 1.00 98.69 86 ALA A CA 1
ATOM 648 C C . ALA A 1 86 ? 3.392 -3.863 12.967 1.00 98.69 86 ALA A C 1
ATOM 650 O O . ALA A 1 86 ? 4.398 -3.639 12.304 1.00 98.69 86 ALA A O 1
ATOM 651 N N . TYR A 1 87 ? 3.086 -3.143 14.051 1.00 98.50 87 TYR A N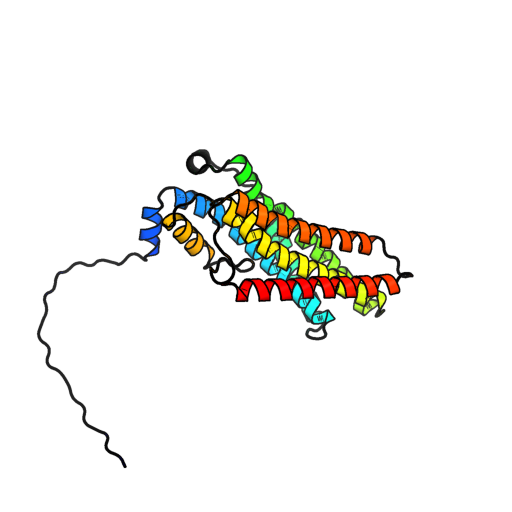 1
ATOM 652 C CA . TYR A 1 87 ? 3.889 -2.004 14.497 1.00 98.50 87 TYR A CA 1
ATOM 653 C C . TYR A 1 87 ? 5.345 -2.418 14.737 1.00 98.50 87 TYR A C 1
ATOM 655 O O . TYR A 1 87 ? 6.262 -1.773 14.243 1.00 98.50 87 TYR A O 1
ATOM 663 N N . SER A 1 88 ? 5.572 -3.522 15.459 1.00 98.31 88 SER A N 1
ATOM 664 C CA . SER A 1 88 ? 6.927 -4.002 15.745 1.00 98.31 88 SER A CA 1
ATOM 665 C C . SER A 1 88 ? 7.678 -4.463 14.494 1.00 98.31 88 SER A C 1
ATOM 667 O O . SER A 1 88 ? 8.902 -4.335 14.452 1.00 98.31 88 SER A O 1
ATOM 669 N N . GLU A 1 89 ? 6.988 -5.057 13.520 1.00 98.50 89 GLU A N 1
ATOM 670 C CA . GLU A 1 89 ? 7.597 -5.495 12.262 1.00 98.50 89 GLU A CA 1
ATOM 671 C C . GLU A 1 89 ? 7.980 -4.295 11.387 1.00 98.50 89 GLU A C 1
ATOM 673 O O . GLU A 1 89 ? 9.109 -4.245 10.897 1.00 98.50 89 GLU A O 1
ATOM 678 N N . LEU A 1 90 ? 7.093 -3.304 11.266 1.00 98.44 90 LEU A N 1
ATOM 679 C CA . LEU A 1 90 ? 7.329 -2.101 10.467 1.00 98.44 90 LEU A CA 1
ATOM 680 C C . LEU A 1 90 ? 8.350 -1.153 11.117 1.00 98.44 90 LEU A C 1
ATOM 682 O O . LEU A 1 90 ? 9.215 -0.640 10.419 1.00 98.44 90 LEU A O 1
ATOM 686 N N . GLU A 1 91 ? 8.345 -0.983 12.444 1.00 97.94 91 GLU A N 1
ATOM 687 C CA . GLU A 1 91 ? 9.378 -0.206 13.160 1.00 97.94 91 GLU A CA 1
ATOM 688 C C . GLU A 1 91 ? 10.767 -0.831 12.969 1.00 97.94 91 GLU A C 1
ATOM 690 O O . GLU A 1 91 ? 11.767 -0.140 12.759 1.00 97.94 91 GLU A O 1
ATOM 695 N N . LYS A 1 92 ? 10.839 -2.168 12.993 1.00 97.75 92 LYS A N 1
ATOM 696 C CA . LYS A 1 92 ? 12.081 -2.871 12.682 1.00 97.75 92 LYS A CA 1
ATOM 697 C C . LYS A 1 92 ? 12.500 -2.611 11.232 1.00 97.75 92 LYS A C 1
ATOM 699 O O . LYS A 1 92 ? 13.669 -2.296 11.015 1.00 97.75 92 LYS A O 1
ATOM 704 N N . ALA A 1 93 ? 11.576 -2.730 10.279 1.00 97.19 93 ALA A N 1
ATOM 705 C CA . ALA A 1 93 ? 11.847 -2.466 8.869 1.00 97.19 93 ALA A CA 1
ATOM 706 C C . ALA A 1 93 ? 12.368 -1.037 8.647 1.00 97.19 93 ALA A C 1
ATOM 708 O O . ALA A 1 93 ? 13.397 -0.876 8.000 1.00 97.19 93 ALA A O 1
ATOM 709 N N . GLU A 1 94 ? 11.735 -0.029 9.254 1.00 96.44 94 GLU A N 1
ATOM 710 C CA . GLU A 1 94 ? 12.161 1.377 9.198 1.00 96.44 94 GLU A CA 1
ATOM 711 C C . GLU A 1 94 ? 13.582 1.557 9.751 1.00 96.44 94 GLU A C 1
ATOM 713 O O . GLU A 1 94 ? 14.409 2.237 9.147 1.00 96.44 94 GLU A O 1
ATOM 718 N N . SER A 1 95 ? 13.912 0.884 10.860 1.00 95.50 95 SER A N 1
ATOM 719 C CA . SER A 1 95 ? 15.246 0.961 11.474 1.00 95.50 95 SER A CA 1
ATOM 720 C C . SER A 1 95 ? 16.370 0.311 10.655 1.00 95.50 95 SER A C 1
ATOM 722 O O . SER A 1 95 ? 17.547 0.572 10.916 1.00 95.50 95 SER A O 1
ATOM 724 N N . GLU A 1 96 ? 16.016 -0.555 9.703 1.00 94.50 96 GLU A N 1
ATOM 725 C CA . GLU A 1 96 ? 16.942 -1.298 8.842 1.00 94.50 96 GLU A CA 1
ATOM 726 C C . GLU A 1 96 ? 17.071 -0.671 7.441 1.00 94.50 96 GLU A C 1
ATOM 728 O O . GLU A 1 96 ? 17.867 -1.162 6.640 1.00 94.50 96 GLU A O 1
ATOM 733 N N . ILE A 1 97 ? 16.330 0.404 7.135 1.00 92.56 97 ILE A N 1
ATOM 734 C CA . ILE A 1 97 ? 16.444 1.100 5.849 1.00 92.56 97 ILE A CA 1
ATOM 735 C C . ILE A 1 97 ? 17.780 1.832 5.743 1.00 92.56 97 ILE A C 1
ATOM 737 O O . ILE A 1 97 ? 18.173 2.613 6.612 1.00 92.56 97 ILE A O 1
ATOM 741 N N . GLU A 1 98 ? 18.436 1.624 4.606 1.00 91.38 98 GLU A N 1
ATOM 742 C CA . GLU A 1 98 ? 19.574 2.408 4.153 1.00 91.38 98 GLU A CA 1
ATOM 743 C C . GLU A 1 98 ? 19.179 3.133 2.863 1.00 91.38 98 GLU A C 1
ATOM 745 O O . GLU A 1 98 ? 18.589 2.532 1.966 1.00 91.38 98 GLU A O 1
ATOM 750 N N . GLU A 1 99 ? 19.493 4.428 2.782 1.00 89.62 99 GLU A N 1
ATOM 751 C CA . GLU A 1 99 ? 19.301 5.210 1.559 1.00 89.62 99 GLU A CA 1
ATOM 752 C C . GLU A 1 99 ? 20.170 4.616 0.441 1.00 89.62 99 GLU A C 1
ATOM 754 O O . GLU A 1 99 ? 21.381 4.428 0.611 1.00 89.62 99 GLU A O 1
ATOM 759 N N . LYS A 1 100 ? 19.543 4.300 -0.694 1.00 91.94 100 LYS A N 1
ATOM 760 C CA . LYS A 1 100 ? 20.204 3.732 -1.869 1.00 91.94 100 LYS A CA 1
ATOM 761 C C . LYS A 1 100 ? 20.488 4.849 -2.866 1.00 91.94 100 LYS A C 1
ATOM 763 O O . LYS A 1 100 ? 19.595 5.609 -3.226 1.00 91.94 100 LYS A O 1
ATOM 768 N N . THR A 1 101 ? 21.731 4.913 -3.329 1.00 94.56 101 THR A N 1
ATOM 769 C CA . THR A 1 101 ? 22.131 5.730 -4.480 1.00 94.56 101 THR A CA 1
ATOM 770 C C . THR A 1 101 ? 22.446 4.801 -5.638 1.00 94.56 101 THR A C 1
ATOM 772 O O . THR A 1 101 ? 23.123 3.786 -5.441 1.00 94.56 101 THR A O 1
ATOM 775 N N . LEU A 1 102 ? 21.968 5.143 -6.830 1.00 94.25 102 LEU A N 1
ATOM 776 C CA . LEU A 1 102 ? 22.233 4.367 -8.037 1.00 94.25 102 LEU A CA 1
ATOM 777 C C . LEU A 1 102 ? 23.708 4.494 -8.444 1.00 94.25 102 LEU A C 1
ATOM 779 O O . LEU A 1 102 ? 24.327 5.552 -8.325 1.00 94.25 102 LEU A O 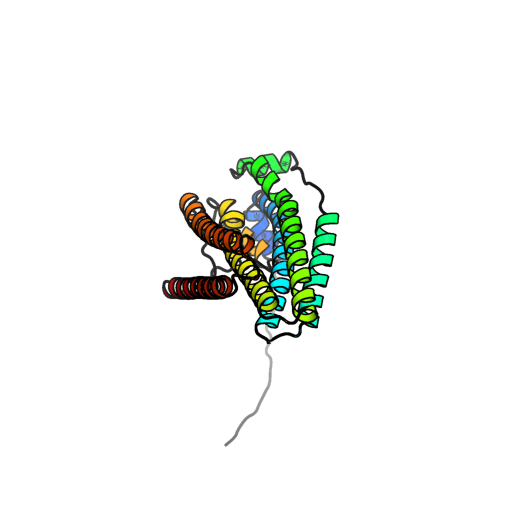1
ATOM 783 N N . ASP A 1 103 ? 24.298 3.400 -8.919 1.00 95.44 103 ASP A N 1
ATOM 784 C CA . ASP A 1 103 ? 25.630 3.450 -9.517 1.00 95.44 103 ASP A CA 1
ATOM 785 C C . ASP A 1 103 ? 25.579 3.942 -10.979 1.00 95.44 103 ASP A C 1
ATOM 787 O O . ASP A 1 103 ? 24.538 3.928 -11.638 1.00 95.44 103 ASP A O 1
ATOM 791 N N . GLU A 1 104 ? 26.730 4.373 -11.507 1.00 96.38 104 GLU A N 1
ATOM 792 C CA . GLU A 1 104 ? 26.835 4.951 -12.856 1.00 96.38 104 GLU A CA 1
ATOM 793 C C . GLU A 1 104 ? 26.418 3.972 -13.971 1.00 96.38 104 GLU A C 1
ATOM 795 O O . GLU A 1 104 ? 25.926 4.405 -15.013 1.00 96.38 104 GLU A O 1
ATOM 800 N N . GLU A 1 105 ? 26.619 2.663 -13.791 1.00 95.69 105 GLU A N 1
ATOM 801 C CA . GLU A 1 105 ? 26.214 1.656 -14.778 1.00 95.69 105 GLU A CA 1
ATOM 802 C C . GLU A 1 105 ? 24.686 1.568 -14.831 1.00 95.69 105 GLU A C 1
ATOM 804 O O . GLU A 1 105 ? 24.102 1.744 -15.904 1.00 95.69 105 GLU A O 1
ATOM 809 N N . THR A 1 106 ? 24.047 1.429 -13.671 1.00 95.38 106 THR A N 1
ATOM 810 C CA . THR A 1 106 ? 22.588 1.387 -13.528 1.00 95.38 106 THR A CA 1
ATOM 811 C C . THR A 1 106 ? 21.924 2.670 -14.033 1.00 95.38 106 THR A C 1
ATOM 813 O O . THR A 1 106 ? 20.966 2.609 -14.806 1.00 95.38 106 THR A O 1
ATOM 816 N N . GLU A 1 107 ? 22.460 3.848 -13.694 1.00 97.00 107 GLU A N 1
ATOM 817 C CA . GLU A 1 107 ? 21.947 5.122 -14.212 1.00 97.00 107 GLU A CA 1
ATOM 818 C C . GLU A 1 107 ? 21.974 5.198 -15.744 1.00 97.00 107 GLU A C 1
ATOM 820 O O . GLU A 1 107 ? 21.068 5.760 -16.365 1.00 97.00 107 GLU A O 1
ATOM 825 N N . ASN A 1 108 ? 23.049 4.708 -16.366 1.00 97.56 108 ASN A N 1
ATOM 826 C CA . ASN A 1 108 ? 23.182 4.744 -17.818 1.00 97.56 108 ASN A CA 1
ATOM 827 C C . ASN A 1 108 ? 22.182 3.795 -18.480 1.00 97.56 108 ASN A C 1
ATOM 829 O O . ASN A 1 108 ? 21.552 4.192 -19.459 1.00 97.56 108 ASN A O 1
ATOM 833 N N . ILE A 1 109 ? 21.979 2.605 -17.910 1.00 96.88 109 ILE A N 1
ATOM 834 C CA . ILE A 1 109 ? 20.969 1.652 -18.376 1.00 96.88 109 ILE A CA 1
ATOM 835 C C . ILE A 1 109 ? 19.571 2.280 -18.278 1.00 96.88 109 ILE A C 1
ATOM 837 O O . ILE A 1 109 ? 18.860 2.330 -19.277 1.00 96.88 109 ILE A O 1
ATOM 841 N N . LEU A 1 110 ? 19.191 2.854 -17.130 1.00 95.62 110 LEU A N 1
ATOM 842 C CA . LEU A 1 110 ? 17.891 3.525 -16.962 1.00 95.62 110 LEU A CA 1
ATOM 843 C C . LEU A 1 110 ? 17.644 4.591 -18.045 1.00 95.62 110 LEU A C 1
ATOM 845 O O . LEU A 1 110 ? 16.577 4.610 -18.664 1.00 95.62 110 LEU A O 1
ATOM 849 N N . LYS A 1 111 ? 18.656 5.417 -18.352 1.00 96.06 111 LYS A N 1
ATOM 850 C CA . LYS A 1 111 ? 18.580 6.440 -19.413 1.00 96.06 111 LYS A CA 1
ATOM 851 C C . LYS A 1 111 ? 18.350 5.832 -20.800 1.00 96.06 111 LYS A C 1
ATOM 853 O O . LYS A 1 111 ? 17.628 6.427 -21.599 1.00 96.06 111 LYS A O 1
ATOM 858 N N . GLU A 1 112 ? 18.942 4.676 -21.105 1.00 94.94 112 GLU A N 1
ATOM 859 C CA . GLU A 1 112 ? 18.711 3.962 -22.372 1.00 94.94 112 GLU A CA 1
ATOM 860 C C . GLU A 1 112 ? 17.262 3.472 -22.507 1.00 94.94 112 GLU A C 1
ATOM 862 O O . GLU A 1 112 ? 16.713 3.473 -23.611 1.00 94.94 112 GLU A O 1
ATOM 867 N N . TYR A 1 113 ? 16.623 3.152 -21.380 1.00 92.62 113 TYR A N 1
ATOM 868 C CA . TYR A 1 113 ? 15.212 2.772 -21.293 1.00 92.62 113 TYR A CA 1
ATOM 869 C C . TYR A 1 113 ? 14.250 3.963 -21.152 1.00 92.62 113 TYR A C 1
ATOM 871 O O . TYR A 1 113 ? 13.039 3.769 -21.076 1.00 92.62 113 TYR A O 1
ATOM 879 N N . GLY A 1 114 ? 14.763 5.198 -21.178 1.00 92.38 114 GLY A N 1
ATOM 880 C CA . GLY A 1 114 ? 13.954 6.414 -21.061 1.00 92.38 114 GLY A CA 1
ATOM 881 C C . GLY A 1 114 ? 13.480 6.718 -19.638 1.00 92.38 114 GLY A C 1
ATOM 882 O O . GLY A 1 114 ? 12.635 7.593 -19.469 1.00 92.38 114 GLY A O 1
ATOM 883 N N . ILE A 1 115 ? 14.033 6.038 -18.631 1.00 94.00 115 ILE A N 1
ATOM 884 C CA . ILE A 1 115 ? 13.742 6.266 -17.216 1.00 94.00 115 ILE A CA 1
ATOM 885 C C . ILE A 1 115 ? 14.712 7.320 -16.679 1.00 94.00 115 ILE A C 1
ATOM 887 O O . ILE A 1 115 ? 15.926 7.226 -16.877 1.00 94.00 115 ILE A O 1
ATOM 891 N N . TYR A 1 116 ? 14.180 8.341 -16.006 1.00 95.31 116 TYR A N 1
ATOM 892 C CA . TYR A 1 116 ? 14.988 9.394 -15.396 1.00 95.31 116 TYR A CA 1
ATOM 893 C C . TYR A 1 116 ? 15.559 8.898 -14.055 1.00 95.31 116 TYR A C 1
ATOM 895 O O . TYR A 1 116 ? 14.777 8.652 -13.133 1.00 95.31 116 TYR A O 1
ATOM 903 N N . PRO A 1 117 ? 16.890 8.723 -13.910 1.00 95.69 117 PRO A N 1
ATOM 904 C CA . PRO A 1 117 ? 17.447 8.076 -12.723 1.00 95.69 117 PRO A CA 1
ATOM 905 C C . PRO A 1 117 ? 17.160 8.820 -11.427 1.00 95.69 117 PRO A C 1
ATOM 907 O O . PRO A 1 117 ? 16.951 8.186 -10.406 1.00 95.69 117 PRO A O 1
ATOM 910 N N . GLU A 1 118 ? 17.109 10.151 -11.451 1.00 95.44 118 GLU A N 1
ATOM 911 C CA . GLU A 1 118 ? 16.834 10.933 -10.250 1.00 95.44 118 GLU A CA 1
ATOM 912 C C . GLU A 1 118 ? 15.384 10.755 -9.772 1.00 95.44 118 GLU A C 1
ATOM 914 O O . GLU A 1 118 ? 15.125 10.819 -8.576 1.00 95.44 118 GLU A O 1
ATOM 919 N N . GLU A 1 119 ? 14.433 10.512 -10.680 1.00 94.88 119 GLU A N 1
ATOM 920 C CA . GLU A 1 119 ? 13.052 10.167 -10.311 1.00 94.88 119 GLU A CA 1
ATOM 921 C C . GLU A 1 119 ? 12.979 8.732 -9.784 1.00 94.88 119 GLU A C 1
ATOM 923 O O . GLU A 1 119 ? 12.333 8.472 -8.771 1.00 94.88 119 GLU A O 1
ATOM 928 N N . PHE A 1 120 ? 13.700 7.811 -10.427 1.00 94.75 120 PHE A N 1
ATOM 929 C CA . PHE A 1 120 ? 13.794 6.424 -9.982 1.00 94.75 120 PHE A CA 1
ATOM 930 C C . PHE A 1 120 ? 14.440 6.315 -8.593 1.00 94.75 120 PHE A C 1
ATOM 932 O O . PHE A 1 120 ? 13.959 5.575 -7.743 1.00 94.75 120 PHE A O 1
ATOM 939 N N . GLU A 1 121 ? 15.476 7.109 -8.309 1.00 94.81 121 GLU A N 1
ATOM 940 C CA . GLU A 1 121 ? 16.124 7.163 -6.996 1.00 94.81 121 GLU A CA 1
ATOM 941 C C . GLU A 1 121 ? 15.197 7.732 -5.907 1.00 94.81 121 GLU A C 1
ATOM 943 O O . GLU A 1 121 ? 15.235 7.296 -4.755 1.00 94.81 121 GLU A O 1
ATOM 948 N N . VAL A 1 122 ? 14.310 8.672 -6.250 1.00 94.00 122 VAL A N 1
ATOM 949 C CA . VAL A 1 122 ? 13.254 9.105 -5.321 1.00 94.00 122 VAL A CA 1
ATOM 950 C C . VAL A 1 122 ? 12.302 7.949 -5.025 1.00 94.00 122 VAL A C 1
ATOM 952 O O . VAL A 1 122 ? 11.977 7.724 -3.861 1.00 94.00 122 VAL A O 1
ATOM 955 N N . PHE A 1 123 ? 11.899 7.189 -6.047 1.00 92.88 123 PHE A N 1
ATOM 956 C CA . PHE A 1 123 ? 11.039 6.019 -5.879 1.00 92.88 123 PHE A CA 1
ATOM 957 C C . PHE A 1 123 ? 11.678 4.945 -4.991 1.00 92.88 123 PHE A C 1
ATOM 959 O O . PHE A 1 123 ? 11.064 4.558 -4.000 1.00 92.88 123 PHE A O 1
ATOM 966 N N . ILE A 1 124 ? 12.919 4.513 -5.257 1.00 91.62 124 ILE A N 1
ATOM 967 C CA . ILE A 1 124 ? 13.554 3.443 -4.461 1.00 91.62 124 ILE A CA 1
ATOM 968 C C . ILE A 1 124 ? 13.692 3.814 -2.977 1.00 91.62 124 ILE A C 1
ATOM 970 O O . ILE A 1 124 ? 13.653 2.939 -2.113 1.00 91.62 124 ILE A O 1
ATOM 974 N N . ASN A 1 125 ? 13.812 5.109 -2.672 1.00 93.31 125 ASN A N 1
ATOM 975 C CA . ASN A 1 125 ? 13.945 5.619 -1.307 1.00 93.31 125 ASN A CA 1
ATOM 976 C C . ASN A 1 125 ? 12.605 6.032 -0.669 1.00 93.31 125 ASN A C 1
ATOM 978 O O . ASN A 1 125 ? 12.569 6.368 0.521 1.00 93.31 125 ASN A O 1
ATOM 982 N N . PHE A 1 126 ? 11.496 5.969 -1.415 1.00 91.12 126 PHE A N 1
ATOM 983 C CA . PHE A 1 126 ? 10.172 6.406 -0.959 1.00 91.12 126 PHE A CA 1
ATOM 984 C C . PHE A 1 126 ? 9.638 5.581 0.219 1.00 91.12 126 PHE A C 1
ATOM 986 O O . PHE A 1 126 ? 8.924 6.105 1.072 1.00 91.12 126 PHE A O 1
ATOM 993 N N . ARG A 1 127 ? 10.081 4.323 0.337 1.00 93.38 127 ARG A N 1
ATOM 994 C CA . ARG A 1 127 ? 9.681 3.366 1.382 1.00 93.38 127 ARG A CA 1
ATOM 995 C C . ARG A 1 127 ? 9.757 3.934 2.802 1.00 93.38 127 ARG A C 1
ATOM 997 O O . ARG A 1 127 ? 8.941 3.585 3.649 1.00 93.38 127 ARG A O 1
ATOM 1004 N N . THR A 1 128 ? 10.726 4.812 3.071 1.00 92.06 128 THR A N 1
ATOM 1005 C CA . THR A 1 128 ? 10.873 5.467 4.382 1.00 92.06 128 THR A CA 1
ATOM 1006 C C . THR A 1 128 ? 9.616 6.253 4.759 1.00 92.06 128 THR A C 1
ATOM 1008 O O . THR A 1 128 ? 9.155 6.182 5.894 1.00 92.06 128 THR A O 1
ATOM 1011 N N . GLN A 1 129 ? 9.041 6.985 3.802 1.00 91.50 129 GLN A N 1
ATOM 1012 C CA . GLN A 1 129 ? 7.845 7.794 4.022 1.00 91.50 129 GLN A CA 1
ATOM 1013 C C . GLN A 1 129 ? 6.605 6.923 4.265 1.00 91.50 129 GLN A C 1
ATOM 1015 O O . GLN A 1 129 ? 5.807 7.232 5.158 1.00 91.50 129 GLN A O 1
ATOM 1020 N N . ASP A 1 130 ? 6.462 5.837 3.502 1.00 92.00 130 ASP A N 1
ATOM 1021 C CA . ASP A 1 130 ? 5.357 4.886 3.662 1.00 92.00 130 ASP A CA 1
ATOM 1022 C C . ASP A 1 130 ? 5.388 4.234 5.045 1.00 92.00 130 ASP A C 1
ATOM 1024 O O . ASP A 1 130 ? 4.391 4.253 5.768 1.00 92.00 130 ASP A O 1
ATOM 1028 N N . LEU A 1 131 ? 6.556 3.745 5.470 1.00 96.19 131 LEU A N 1
ATOM 1029 C CA . LEU A 1 131 ? 6.724 3.135 6.788 1.00 96.19 131 LEU A CA 1
ATOM 1030 C C . LEU A 1 131 ? 6.395 4.094 7.926 1.00 96.19 131 LEU A C 1
ATOM 1032 O O . LEU A 1 131 ? 5.635 3.718 8.819 1.00 96.19 131 LEU A O 1
ATOM 1036 N N . SER A 1 132 ? 6.902 5.331 7.886 1.00 95.31 132 SER A N 1
ATOM 1037 C CA . SER A 1 132 ? 6.581 6.322 8.917 1.00 95.31 132 SER A CA 1
ATOM 1038 C C . SER A 1 132 ? 5.067 6.562 9.017 1.00 95.31 132 SER A C 1
ATOM 1040 O O . SER A 1 132 ? 4.531 6.659 10.122 1.00 95.31 132 SER A O 1
ATOM 1042 N N . THR A 1 133 ? 4.365 6.588 7.879 1.00 93.44 133 THR A N 1
ATOM 1043 C CA . THR A 1 133 ? 2.903 6.755 7.827 1.00 93.44 133 THR A CA 1
ATOM 1044 C C . THR A 1 133 ? 2.178 5.539 8.411 1.00 93.44 133 THR A C 1
ATOM 1046 O O . THR A 1 133 ? 1.295 5.691 9.256 1.00 93.44 133 THR A O 1
ATOM 1049 N N . TYR A 1 134 ? 2.568 4.321 8.027 1.00 96.69 134 TYR A N 1
ATOM 1050 C CA . TYR A 1 134 ? 1.977 3.093 8.568 1.00 96.69 134 TYR A CA 1
ATOM 1051 C C . TYR A 1 134 ? 2.182 2.966 10.081 1.00 96.69 134 TYR A C 1
ATOM 1053 O O . TYR A 1 134 ? 1.250 2.617 10.806 1.00 96.69 134 TYR A O 1
ATOM 1061 N N . ILE A 1 135 ? 3.382 3.275 10.576 1.00 97.94 135 ILE A N 1
ATOM 1062 C CA . ILE A 1 135 ? 3.719 3.235 12.005 1.00 97.94 135 ILE A CA 1
ATOM 1063 C C . ILE A 1 135 ? 2.876 4.250 12.784 1.00 97.94 135 ILE A C 1
ATOM 1065 O O . ILE A 1 135 ? 2.311 3.911 13.831 1.00 97.94 135 ILE A O 1
ATOM 1069 N N . GLU A 1 136 ? 2.748 5.477 12.273 1.00 95.69 136 GLU A N 1
ATOM 1070 C CA . GLU A 1 136 ? 1.913 6.510 12.884 1.00 95.69 136 GLU A CA 1
ATOM 1071 C C . GLU A 1 136 ? 0.442 6.065 12.951 1.00 95.69 136 GLU A C 1
ATOM 1073 O O . GLU A 1 136 ? -0.155 6.078 14.034 1.00 95.69 136 GLU A O 1
ATOM 1078 N N . ASN A 1 137 ? -0.121 5.565 11.851 1.00 94.69 137 ASN A N 1
ATOM 1079 C CA . ASN A 1 137 ? -1.513 5.114 11.812 1.00 94.69 137 ASN A CA 1
ATOM 1080 C C . ASN A 1 137 ? -1.774 3.915 12.737 1.00 94.69 137 ASN A C 1
ATOM 1082 O O . ASN A 1 137 ? -2.751 3.910 13.490 1.00 94.69 137 ASN A O 1
ATOM 1086 N N . LEU A 1 138 ? -0.867 2.931 12.785 1.00 98.00 138 LEU A N 1
ATOM 1087 C CA . LEU A 1 138 ? -0.959 1.814 13.734 1.00 98.00 138 LEU A CA 1
ATOM 1088 C C . LEU A 1 138 ? -0.934 2.299 15.188 1.00 98.00 138 LEU A C 1
ATOM 1090 O O . LEU A 1 138 ? -1.646 1.755 16.036 1.00 98.00 138 LEU A O 1
ATOM 1094 N N . SER A 1 139 ? -0.156 3.343 15.486 1.00 96.19 139 SER A N 1
ATOM 1095 C CA . SER A 1 139 ? -0.127 3.942 16.822 1.00 96.19 139 SER A CA 1
ATOM 1096 C C . SER A 1 139 ? -1.479 4.564 17.204 1.00 96.19 139 SER A C 1
ATOM 1098 O O . SER A 1 139 ? -1.941 4.392 18.340 1.00 96.19 139 SER A O 1
ATOM 1100 N N . TYR A 1 140 ? -2.161 5.210 16.250 1.00 92.69 140 TYR A N 1
ATOM 1101 C CA . TYR A 1 140 ? -3.503 5.756 16.448 1.00 92.69 140 TYR A CA 1
ATOM 1102 C C . TYR A 1 140 ? -4.549 4.651 16.610 1.00 92.69 140 TYR A C 1
ATOM 1104 O O . TYR A 1 140 ? -5.346 4.702 17.551 1.00 92.69 140 TYR A O 1
ATOM 1112 N N . LEU A 1 141 ? -4.514 3.607 15.780 1.00 95.25 141 LEU A N 1
ATOM 1113 C CA . LEU A 1 141 ? -5.411 2.454 15.916 1.00 95.25 141 LEU A CA 1
ATOM 1114 C C . LEU A 1 141 ? -5.246 1.765 17.272 1.00 95.25 141 LEU A C 1
ATOM 1116 O O . LEU A 1 141 ? -6.237 1.464 17.943 1.00 95.25 141 LEU A O 1
ATOM 1120 N N . TYR A 1 142 ? -4.006 1.586 17.733 1.00 95.81 142 TYR A N 1
ATOM 1121 C CA . TYR A 1 142 ? -3.735 1.054 19.065 1.00 95.81 142 TYR A CA 1
ATOM 1122 C C . TYR A 1 142 ? -4.349 1.934 20.164 1.00 95.81 142 TYR A C 1
ATOM 1124 O O . TYR A 1 142 ? -4.981 1.419 21.091 1.00 95.81 142 TYR A O 1
ATOM 1132 N N . TYR A 1 143 ? -4.213 3.261 20.061 1.00 91.81 143 TYR A N 1
ATOM 1133 C CA . TYR A 1 143 ? -4.827 4.198 21.004 1.00 91.81 143 TYR A CA 1
ATOM 1134 C C . TYR A 1 143 ? -6.356 4.042 21.065 1.00 91.81 143 TYR A C 1
ATOM 1136 O O . TYR A 1 143 ? -6.910 3.922 22.165 1.00 91.81 143 TYR A O 1
ATOM 1144 N N . TYR A 1 144 ? -7.035 3.989 19.916 1.00 91.31 144 TYR A N 1
ATOM 1145 C CA . TYR A 1 144 ? -8.490 3.821 19.864 1.00 91.31 144 TYR A CA 1
ATOM 1146 C C . TYR A 1 144 ? -8.938 2.459 20.405 1.00 91.31 144 TYR A C 1
ATOM 1148 O O . TYR A 1 144 ? -9.853 2.411 21.226 1.00 91.31 144 TYR A O 1
ATOM 1156 N N . LEU A 1 145 ? -8.239 1.372 20.063 1.00 93.12 145 LEU A N 1
ATOM 1157 C CA . LEU A 1 145 ? -8.517 0.027 20.583 1.00 93.12 145 LEU A CA 1
ATOM 1158 C C . LEU A 1 145 ? -8.450 -0.046 22.113 1.00 93.12 145 LEU A C 1
ATOM 1160 O O . LEU A 1 145 ? -9.292 -0.686 22.746 1.00 93.12 145 LEU A O 1
ATOM 1164 N N . GLN A 1 146 ? -7.457 0.599 22.730 1.00 90.00 146 GLN A N 1
ATOM 1165 C CA . GLN A 1 146 ? -7.324 0.618 24.191 1.00 90.00 146 GLN A CA 1
ATOM 1166 C C . GLN A 1 146 ? -8.438 1.437 24.858 1.00 90.00 146 GLN A C 1
ATOM 1168 O O . GLN A 1 146 ? -8.916 1.089 25.944 1.00 90.00 146 GLN A O 1
ATOM 1173 N N . ASN A 1 147 ? -8.853 2.532 24.221 1.00 84.75 147 ASN A N 1
ATOM 1174 C CA . ASN A 1 147 ? -9.864 3.435 24.759 1.00 84.75 147 ASN A CA 1
ATOM 1175 C C . ASN A 1 147 ? -11.289 2.908 24.602 1.00 84.75 147 ASN A C 1
ATOM 1177 O O . ASN A 1 147 ? -12.086 3.107 25.521 1.00 84.75 147 ASN A O 1
ATOM 1181 N N . ASP A 1 148 ? -11.580 2.194 23.517 1.00 83.94 148 ASP A N 1
ATOM 1182 C CA . ASP A 1 148 ? -12.870 1.545 23.280 1.00 83.94 148 ASP A CA 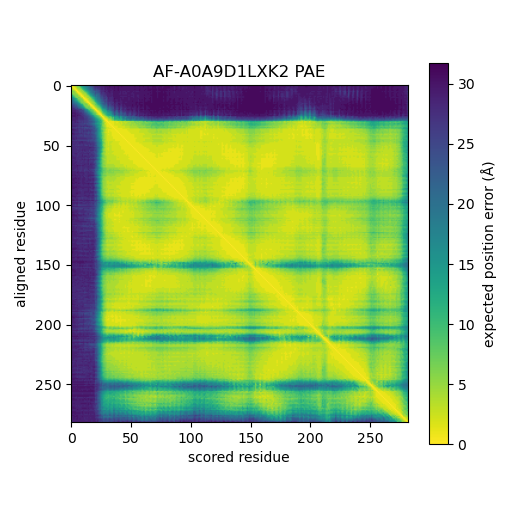1
ATOM 1183 C C . ASP A 1 148 ? -13.289 0.691 24.488 1.00 83.94 148 ASP A C 1
ATOM 1185 O O . ASP A 1 148 ? -14.345 0.911 25.077 1.00 83.94 148 ASP A O 1
ATOM 1189 N N . VAL A 1 149 ? -12.394 -0.159 25.002 1.00 76.25 149 VAL A N 1
ATOM 1190 C CA . VAL A 1 149 ? -12.694 -0.979 26.191 1.00 76.25 149 VAL A CA 1
ATOM 1191 C C . VAL A 1 149 ? -12.591 -0.225 27.508 1.00 76.25 149 VAL A C 1
ATOM 1193 O O . VAL A 1 149 ? -13.365 -0.485 28.433 1.00 76.25 149 VAL A O 1
ATOM 1196 N N . LYS A 1 150 ? -11.645 0.709 27.635 1.00 74.94 150 LYS A N 1
ATOM 1197 C CA . LYS A 1 150 ? -11.463 1.461 28.884 1.00 74.94 150 LYS A CA 1
ATOM 1198 C C . LYS A 1 150 ? -12.675 2.330 29.209 1.00 74.94 150 LYS A C 1
ATOM 1200 O O . LYS A 1 150 ? -13.050 2.432 30.379 1.00 74.94 150 LYS A O 1
ATOM 1205 N N . TYR A 1 151 ? -13.231 2.990 28.200 1.00 78.00 151 TYR A N 1
ATOM 1206 C CA . TYR A 1 151 ? -14.341 3.919 28.365 1.00 78.00 151 TYR A CA 1
ATOM 1207 C C . TYR A 1 151 ? -15.688 3.269 28.051 1.00 78.00 151 TYR A C 1
ATOM 1209 O O . TYR A 1 151 ? -16.673 3.651 28.683 1.00 78.00 151 TYR A O 1
ATOM 1217 N N . ASN A 1 152 ? -15.723 2.269 27.158 1.00 76.19 152 ASN A N 1
ATOM 1218 C CA . ASN A 1 152 ? -16.929 1.548 26.742 1.00 76.19 152 ASN A CA 1
ATOM 1219 C C . ASN A 1 152 ? -18.082 2.515 26.428 1.00 76.19 152 ASN A C 1
ATOM 1221 O O . ASN A 1 152 ? -19.182 2.402 26.979 1.00 76.19 152 ASN A O 1
ATOM 1225 N N . SER A 1 153 ? -17.774 3.530 25.617 1.00 79.94 153 SER A N 1
ATOM 1226 C CA . SER A 1 153 ? -18.723 4.542 25.168 1.00 79.94 153 SER A CA 1
ATOM 1227 C C . SER A 1 153 ? -18.892 4.462 23.660 1.00 79.94 153 SER A C 1
ATOM 1229 O O . SER A 1 153 ? -17.923 4.271 22.930 1.00 79.94 153 SER A O 1
ATOM 1231 N N . GLU A 1 154 ? -20.124 4.684 23.214 1.00 81.94 154 GLU A N 1
ATOM 1232 C CA . GLU A 1 154 ? -20.512 4.709 21.801 1.00 81.94 154 GLU A CA 1
ATOM 1233 C C . GLU A 1 154 ? -19.634 5.659 20.978 1.00 81.94 154 GLU A C 1
ATOM 1235 O O . GLU A 1 154 ? -19.168 5.293 19.909 1.00 81.94 154 GLU A O 1
ATOM 1240 N N . PHE A 1 155 ? -19.280 6.823 21.531 1.00 80.25 155 PHE A N 1
ATOM 1241 C CA . PHE A 1 155 ? -18.356 7.755 20.886 1.00 80.25 155 PHE A CA 1
ATOM 1242 C C . PHE A 1 155 ? -16.975 7.139 20.594 1.00 80.25 155 PHE A C 1
ATOM 1244 O O . PHE A 1 155 ? -16.440 7.313 19.504 1.00 80.25 155 PHE A O 1
ATOM 1251 N N . ASN A 1 156 ? -16.376 6.401 21.537 1.00 83.62 156 ASN A N 1
ATOM 1252 C CA . ASN A 1 156 ? -15.067 5.776 21.305 1.00 83.62 156 ASN A CA 1
ATOM 1253 C C . ASN A 1 156 ? -15.161 4.617 20.308 1.00 83.62 156 ASN A C 1
ATOM 1255 O O . ASN A 1 156 ? -14.276 4.475 19.465 1.00 83.62 156 ASN A O 1
ATOM 1259 N N . THR A 1 157 ? -16.241 3.839 20.372 1.00 86.81 157 THR A N 1
ATOM 1260 C CA . THR A 1 157 ? -16.505 2.768 19.409 1.00 86.81 157 THR A CA 1
ATOM 1261 C C . THR A 1 157 ? -16.688 3.333 18.000 1.00 86.81 157 THR A C 1
ATOM 1263 O O . THR A 1 157 ? -16.044 2.852 17.072 1.00 86.81 157 THR A O 1
ATOM 1266 N N . ASN A 1 158 ? -17.471 4.402 17.834 1.00 88.19 158 ASN A N 1
ATOM 1267 C CA . ASN A 1 158 ? -17.691 5.035 16.532 1.00 88.19 158 ASN A CA 1
ATOM 1268 C C . ASN A 1 158 ? -16.405 5.658 15.969 1.00 88.19 158 ASN A C 1
ATOM 1270 O O . ASN A 1 158 ? -16.141 5.514 14.780 1.00 88.19 158 ASN A O 1
ATOM 1274 N N . ASN A 1 159 ? -15.556 6.257 16.813 1.00 88.75 159 ASN A N 1
ATOM 1275 C CA . ASN A 1 159 ? -14.225 6.716 16.400 1.00 88.75 159 ASN A CA 1
ATOM 1276 C C . ASN A 1 159 ? -13.357 5.566 15.873 1.00 88.75 159 ASN A C 1
ATOM 1278 O O . ASN A 1 159 ? -12.760 5.681 14.807 1.00 88.75 159 ASN A O 1
ATOM 1282 N N . LEU A 1 160 ? -13.300 4.445 16.601 1.00 92.44 160 LEU A N 1
ATOM 1283 C CA . LEU A 1 160 ? -12.542 3.273 16.166 1.00 92.44 160 LEU A CA 1
ATOM 1284 C C . LEU A 1 160 ? -13.094 2.702 14.852 1.00 92.44 160 LEU A C 1
ATOM 1286 O O . LEU A 1 160 ? -12.313 2.352 13.966 1.00 92.44 160 LEU A O 1
ATOM 1290 N N . ILE A 1 161 ? -14.421 2.624 14.709 1.00 92.75 161 ILE A N 1
ATOM 1291 C CA . ILE A 1 161 ? -15.078 2.200 13.465 1.00 92.75 161 ILE A CA 1
ATOM 1292 C C . ILE A 1 161 ? -14.665 3.125 12.322 1.00 92.75 161 ILE A C 1
ATOM 1294 O O . ILE A 1 161 ? -14.213 2.635 11.292 1.00 92.75 161 ILE A O 1
ATOM 1298 N N . PHE A 1 162 ? -14.790 4.440 12.503 1.00 91.56 162 PHE A N 1
ATOM 1299 C CA . PHE A 1 162 ? -14.474 5.416 11.468 1.00 91.56 162 PHE A CA 1
ATOM 1300 C C . PHE A 1 162 ? -13.008 5.314 11.027 1.00 91.56 162 PHE A C 1
ATOM 1302 O O . PHE A 1 162 ? -12.742 5.105 9.845 1.00 91.56 162 PHE A O 1
ATOM 1309 N N . VAL A 1 163 ? -12.065 5.391 11.974 1.00 92.38 163 VAL A N 1
ATOM 1310 C CA . VAL A 1 163 ? -10.621 5.396 11.677 1.00 92.38 163 VAL A CA 1
ATOM 1311 C C . VAL A 1 163 ? -10.177 4.076 11.044 1.00 92.38 163 VAL A C 1
ATOM 1313 O O . VAL A 1 163 ? -9.477 4.083 10.039 1.00 92.38 163 VAL A O 1
ATOM 1316 N N . SER A 1 164 ? -10.635 2.931 11.559 1.00 94.06 164 SER A N 1
ATOM 1317 C CA . SER A 1 164 ? -10.276 1.640 10.952 1.00 94.06 164 SER A CA 1
ATOM 1318 C C . SER A 1 164 ? -10.859 1.464 9.547 1.00 94.06 164 SER A C 1
ATOM 1320 O O . SER A 1 164 ? -10.168 0.974 8.655 1.00 94.06 164 SER A O 1
ATOM 1322 N N . LYS A 1 165 ? -12.109 1.891 9.312 1.00 92.94 165 LYS A N 1
ATOM 1323 C CA . LYS A 1 165 ? -12.740 1.798 7.988 1.00 92.94 165 LYS A CA 1
ATOM 1324 C C . LYS A 1 165 ? -12.074 2.711 6.966 1.00 92.94 165 LYS A C 1
ATOM 1326 O O . LYS A 1 165 ? -11.836 2.263 5.849 1.00 92.94 165 LYS A O 1
ATOM 1331 N N . ILE A 1 166 ? -11.778 3.959 7.326 1.00 91.56 166 ILE A N 1
ATOM 1332 C CA . ILE A 1 166 ? -11.150 4.892 6.388 1.00 91.56 166 ILE A CA 1
ATOM 1333 C C . ILE A 1 166 ? -9.718 4.466 6.053 1.00 91.56 166 ILE A C 1
ATOM 1335 O O . ILE A 1 166 ? -9.357 4.479 4.879 1.00 91.56 166 ILE A O 1
ATOM 1339 N N . ASP A 1 167 ? -8.949 3.974 7.033 1.00 92.88 167 ASP A N 1
ATOM 1340 C CA . ASP A 1 167 ? -7.619 3.406 6.785 1.00 92.88 167 ASP A CA 1
ATOM 1341 C C . ASP A 1 167 ? -7.691 2.222 5.816 1.00 92.88 167 ASP A C 1
ATOM 1343 O O . ASP A 1 167 ? -6.903 2.152 4.872 1.00 92.88 167 ASP A O 1
ATOM 1347 N N . ARG A 1 168 ? -8.656 1.310 6.004 1.00 92.81 168 ARG A N 1
ATOM 1348 C CA . ARG A 1 168 ? -8.848 0.163 5.107 1.00 92.81 168 ARG A CA 1
ATOM 1349 C C . ARG A 1 168 ? -9.171 0.612 3.684 1.00 92.81 168 ARG A C 1
ATOM 1351 O O . ARG A 1 168 ? -8.524 0.147 2.752 1.00 92.81 168 ARG A O 1
ATOM 1358 N N . LEU A 1 169 ? -10.130 1.522 3.516 1.00 90.75 169 LEU A N 1
ATOM 1359 C CA . LEU A 1 169 ? -10.533 2.018 2.196 1.00 90.75 169 LEU A CA 1
ATOM 1360 C C . LEU A 1 169 ? -9.380 2.731 1.480 1.00 90.75 169 LEU A C 1
ATOM 1362 O O . LEU A 1 169 ? -9.170 2.507 0.286 1.00 90.75 169 LEU A O 1
ATOM 1366 N N . ILE A 1 170 ? -8.592 3.522 2.216 1.00 90.38 170 ILE A N 1
ATOM 1367 C CA . ILE A 1 170 ? -7.364 4.135 1.704 1.00 90.38 170 ILE A CA 1
ATOM 1368 C C . ILE A 1 170 ? -6.380 3.059 1.240 1.00 90.38 170 ILE A C 1
ATOM 1370 O O . ILE A 1 170 ? -5.846 3.184 0.144 1.00 90.38 170 ILE A O 1
ATOM 1374 N N . GLN A 1 171 ? -6.139 1.996 2.016 1.00 89.56 171 GLN A N 1
ATOM 1375 C CA . GLN A 1 171 ? -5.215 0.933 1.596 1.00 89.56 171 GLN A CA 1
ATOM 1376 C C . GLN A 1 171 ? -5.703 0.176 0.372 1.00 89.56 171 GLN A C 1
ATOM 1378 O O . GLN A 1 171 ? -4.929 -0.078 -0.546 1.00 89.56 171 GLN A O 1
ATOM 1383 N N . GLU A 1 172 ? -6.987 -0.158 0.333 1.00 87.94 172 GLU A N 1
ATOM 1384 C CA . GLU A 1 172 ? -7.575 -0.803 -0.829 1.00 87.94 172 GLU A CA 1
ATOM 1385 C C . GLU A 1 172 ? -7.446 0.099 -2.068 1.00 87.94 172 GLU A C 1
ATOM 1387 O O . GLU A 1 172 ? -7.160 -0.405 -3.146 1.00 87.94 172 GLU A O 1
ATOM 1392 N N . ASN A 1 173 ? -7.653 1.418 -1.954 1.00 88.56 173 ASN A N 1
ATOM 1393 C CA . ASN A 1 173 ? -7.469 2.364 -3.068 1.00 88.56 173 ASN A CA 1
ATOM 1394 C C . ASN A 1 173 ? -5.993 2.501 -3.463 1.00 88.56 173 ASN A C 1
ATOM 1396 O O . ASN A 1 173 ? -5.654 2.508 -4.644 1.00 88.56 173 ASN A O 1
ATOM 1400 N N . ASN A 1 174 ? -5.106 2.574 -2.469 1.00 88.38 174 ASN A N 1
ATOM 1401 C CA . ASN A 1 174 ? -3.674 2.682 -2.693 1.00 88.38 174 ASN A CA 1
ATOM 1402 C C . ASN A 1 174 ? -3.126 1.455 -3.407 1.00 88.38 174 ASN A C 1
ATOM 1404 O O . ASN A 1 174 ? -2.226 1.626 -4.211 1.00 88.38 174 ASN A O 1
ATOM 1408 N N . ARG A 1 175 ? -3.671 0.257 -3.173 1.00 87.19 175 ARG A N 1
ATOM 1409 C CA . ARG A 1 175 ? -3.303 -0.951 -3.922 1.00 87.19 175 ARG A CA 1
ATOM 1410 C C . ARG A 1 175 ? -3.503 -0.767 -5.430 1.00 87.19 175 ARG A C 1
ATOM 1412 O O . ARG A 1 175 ? -2.599 -1.060 -6.207 1.00 87.19 175 ARG A O 1
ATOM 1419 N N . ASP A 1 176 ? -4.654 -0.234 -5.833 1.00 86.00 176 ASP A N 1
ATOM 1420 C CA . ASP A 1 176 ? -4.986 -0.027 -7.246 1.00 86.00 176 ASP A CA 1
ATOM 1421 C C . ASP A 1 176 ? -4.156 1.114 -7.858 1.00 86.00 176 ASP A C 1
ATOM 1423 O O . ASP A 1 176 ? -3.610 0.987 -8.957 1.00 86.00 176 ASP A O 1
ATOM 1427 N N . TYR A 1 177 ? -3.976 2.201 -7.099 1.00 88.56 177 TYR A N 1
ATOM 1428 C CA . TYR A 1 177 ? -3.034 3.267 -7.437 1.00 88.56 177 TYR A CA 1
ATOM 1429 C C . TYR A 1 177 ? -1.611 2.724 -7.624 1.00 88.56 177 TYR A C 1
ATOM 1431 O O . TYR A 1 177 ? -0.936 3.089 -8.582 1.00 88.56 177 TYR A O 1
ATOM 1439 N N . TYR A 1 178 ? -1.162 1.818 -6.752 1.00 88.50 178 TYR A N 1
ATOM 1440 C CA . TYR A 1 178 ? 0.179 1.237 -6.776 1.00 88.50 178 TYR A CA 1
ATOM 1441 C C . TYR A 1 178 ? 0.447 0.495 -8.087 1.00 88.50 178 TYR A C 1
ATOM 1443 O O . TYR A 1 178 ? 1.525 0.634 -8.660 1.00 88.50 178 TYR A O 1
ATOM 1451 N N . TYR A 1 179 ? -0.539 -0.239 -8.611 1.00 89.81 179 TYR A N 1
ATOM 1452 C CA . TYR A 1 179 ? -0.397 -0.903 -9.904 1.00 89.81 179 TYR A CA 1
ATOM 1453 C C . TYR A 1 179 ? -0.124 0.106 -11.030 1.00 89.81 179 TYR A C 1
ATOM 1455 O O . TYR A 1 179 ? 0.885 -0.001 -11.726 1.00 89.81 179 TYR A O 1
ATOM 1463 N N . TYR A 1 180 ? -0.980 1.116 -11.211 1.00 90.38 180 TYR A N 1
ATOM 1464 C CA . TYR A 1 180 ? -0.833 2.039 -12.343 1.00 90.38 180 TYR A CA 1
ATOM 1465 C C . TYR A 1 180 ? 0.306 3.045 -12.142 1.00 90.38 180 TYR A C 1
ATOM 1467 O O . TYR A 1 180 ? 1.146 3.199 -13.029 1.00 90.38 180 TYR A O 1
ATOM 1475 N N . ALA A 1 181 ? 0.378 3.681 -10.974 1.00 89.06 181 ALA A N 1
ATOM 1476 C CA . ALA A 1 181 ? 1.313 4.766 -10.698 1.00 89.06 181 ALA A CA 1
ATOM 1477 C C . ALA A 1 181 ? 2.724 4.285 -10.340 1.00 89.06 181 ALA A C 1
ATOM 1479 O O . ALA A 1 181 ? 3.688 4.989 -10.631 1.00 89.06 181 ALA A O 1
ATOM 1480 N N . ASN A 1 182 ? 2.865 3.093 -9.742 1.00 87.88 182 ASN A N 1
ATOM 1481 C CA . ASN A 1 182 ? 4.164 2.597 -9.281 1.00 87.88 182 ASN A CA 1
ATOM 1482 C C . ASN A 1 182 ? 4.676 1.374 -10.038 1.00 87.88 182 ASN A C 1
ATOM 1484 O O . ASN A 1 182 ? 5.874 1.141 -9.968 1.00 87.88 182 ASN A O 1
ATOM 1488 N N . ILE A 1 183 ? 3.845 0.619 -10.768 1.00 91.94 183 ILE A N 1
ATOM 1489 C CA . ILE A 1 183 ? 4.306 -0.506 -11.603 1.00 91.94 183 ILE A CA 1
ATOM 1490 C C . ILE A 1 183 ? 4.198 -0.154 -13.088 1.00 91.94 183 ILE A C 1
ATOM 1492 O O . ILE A 1 183 ? 5.212 -0.102 -13.780 1.00 91.94 183 ILE A O 1
ATOM 1496 N N . ASN A 1 184 ? 2.999 0.133 -13.598 1.00 92.69 184 ASN A N 1
ATOM 1497 C CA . ASN A 1 184 ? 2.793 0.366 -15.027 1.00 92.69 184 ASN A CA 1
ATOM 1498 C C . ASN A 1 184 ? 3.528 1.629 -15.517 1.00 92.69 184 ASN A C 1
ATOM 1500 O O . ASN A 1 184 ? 4.119 1.593 -16.598 1.00 92.69 184 ASN A O 1
ATOM 1504 N N . TYR A 1 185 ? 3.526 2.710 -14.728 1.00 92.56 185 TYR A N 1
ATOM 1505 C CA . TYR A 1 185 ? 4.137 4.009 -15.051 1.00 92.56 185 TYR A CA 1
ATOM 1506 C C . TYR A 1 185 ? 5.588 3.917 -15.543 1.00 92.56 185 TYR A C 1
ATOM 1508 O O . TYR A 1 185 ? 5.945 4.538 -16.544 1.00 92.56 185 TYR A O 1
ATOM 1516 N N . TRP A 1 186 ? 6.417 3.093 -14.903 1.00 92.75 186 TRP A N 1
ATOM 1517 C CA . TRP A 1 186 ? 7.835 2.974 -15.258 1.00 92.75 186 TRP A CA 1
ATOM 1518 C C . TRP A 1 186 ? 8.078 2.254 -16.587 1.00 92.75 186 TRP A C 1
ATOM 1520 O O . TRP A 1 186 ? 9.165 2.350 -17.158 1.00 92.75 186 TRP A O 1
ATOM 1530 N N . PHE A 1 187 ? 7.076 1.531 -17.094 1.00 93.44 187 PHE A N 1
ATOM 1531 C CA . PHE A 1 187 ? 7.254 0.533 -18.147 1.00 93.44 187 PHE A CA 1
ATOM 1532 C C . PHE A 1 187 ? 6.202 0.623 -19.270 1.00 93.44 187 PHE A C 1
ATOM 1534 O O . PHE A 1 187 ? 6.045 -0.306 -20.056 1.00 93.44 187 PHE A O 1
ATOM 1541 N N . VAL A 1 188 ? 5.518 1.761 -19.394 1.00 88.81 188 VAL A N 1
ATOM 1542 C CA . VAL A 1 188 ? 4.432 2.007 -20.362 1.00 88.81 188 VAL A CA 1
ATOM 1543 C C . VAL A 1 188 ? 4.809 1.734 -21.828 1.00 88.81 188 VAL A C 1
ATOM 1545 O O . VAL A 1 188 ? 3.975 1.283 -22.596 1.00 88.81 188 VAL A O 1
ATOM 1548 N N . ASP A 1 189 ? 6.046 1.997 -22.252 1.00 87.31 189 ASP A N 1
ATOM 1549 C CA . ASP A 1 189 ? 6.483 1.809 -23.653 1.00 87.31 189 ASP A CA 1
ATOM 1550 C C . ASP A 1 189 ? 7.462 0.631 -23.787 1.00 87.31 189 ASP A C 1
ATOM 1552 O O . ASP A 1 189 ? 8.518 0.738 -24.419 1.00 87.31 189 ASP A O 1
ATOM 1556 N N . ARG A 1 190 ? 7.175 -0.474 -23.088 1.00 92.75 190 ARG A N 1
ATOM 1557 C CA . ARG A 1 190 ? 7.958 -1.717 -23.147 1.00 92.75 190 ARG A CA 1
ATOM 1558 C C . ARG A 1 190 ? 7.373 -2.698 -24.156 1.00 92.75 190 ARG A C 1
ATOM 1560 O O . ARG A 1 190 ? 6.192 -2.678 -24.485 1.00 92.75 190 ARG A O 1
ATOM 1567 N N . THR A 1 191 ? 8.231 -3.564 -24.677 1.00 92.44 191 THR A N 1
ATOM 1568 C CA . THR A 1 191 ? 7.820 -4.654 -25.568 1.00 92.44 191 THR A CA 1
ATOM 1569 C C . THR A 1 191 ? 7.078 -5.748 -24.802 1.00 92.44 191 THR A C 1
ATOM 1571 O O . THR A 1 191 ? 7.331 -5.949 -23.617 1.00 92.44 191 THR A O 1
ATOM 1574 N N . ASP A 1 192 ? 6.236 -6.522 -25.494 1.00 91.00 192 ASP A N 1
ATOM 1575 C CA . ASP A 1 192 ? 5.517 -7.656 -24.891 1.00 91.00 192 ASP A CA 1
ATOM 1576 C C . ASP A 1 192 ? 6.458 -8.626 -24.144 1.00 91.00 192 ASP A C 1
ATOM 1578 O O . ASP A 1 192 ? 6.103 -9.121 -23.081 1.00 91.00 192 ASP A O 1
ATOM 1582 N N . GLU A 1 193 ? 7.674 -8.873 -24.658 1.00 92.75 193 GLU A N 1
ATOM 1583 C CA . GLU A 1 193 ? 8.659 -9.750 -23.996 1.00 92.75 193 GLU A CA 1
ATOM 1584 C C . GLU A 1 193 ? 9.237 -9.131 -22.707 1.00 92.75 193 GLU A C 1
ATOM 1586 O O . GLU A 1 193 ? 9.502 -9.852 -21.746 1.00 92.75 193 GLU A O 1
ATOM 1591 N N . GLU A 1 194 ? 9.441 -7.811 -22.671 1.00 94.12 194 GLU A N 1
ATOM 1592 C CA . GLU A 1 194 ? 9.909 -7.087 -21.479 1.00 94.12 194 GLU A CA 1
ATOM 1593 C C . GLU A 1 194 ? 8.817 -7.027 -20.405 1.00 94.12 194 GLU A C 1
ATOM 1595 O O . GLU A 1 194 ? 9.098 -7.285 -19.236 1.00 94.12 194 GLU A O 1
ATOM 1600 N N . VAL A 1 195 ? 7.571 -6.750 -20.801 1.00 92.75 195 VAL A N 1
ATOM 1601 C CA . VAL A 1 195 ? 6.415 -6.763 -19.894 1.00 92.75 195 VAL A CA 1
ATOM 1602 C C . VAL A 1 195 ? 6.185 -8.170 -19.344 1.00 92.75 195 VAL A C 1
ATOM 1604 O O . VAL A 1 195 ? 6.044 -8.331 -18.135 1.00 92.75 195 VAL A O 1
ATOM 1607 N N . GLU A 1 196 ? 6.235 -9.206 -20.191 1.00 91.62 196 GLU A N 1
ATOM 1608 C CA . GLU A 1 196 ? 6.134 -10.603 -19.749 1.00 91.62 196 GLU A CA 1
ATOM 1609 C C . GLU A 1 196 ? 7.209 -10.934 -18.703 1.00 91.62 196 GLU A C 1
ATOM 1611 O O . GLU A 1 196 ? 6.904 -11.544 -17.677 1.00 91.62 196 GLU A O 1
ATOM 1616 N N . TYR A 1 197 ? 8.458 -10.520 -18.940 1.00 93.31 197 TYR A N 1
ATOM 1617 C CA . TYR A 1 197 ? 9.545 -10.739 -17.989 1.00 93.31 197 TYR A CA 1
ATOM 1618 C C . TYR A 1 197 ? 9.307 -10.005 -16.663 1.00 93.31 197 TYR A C 1
ATOM 1620 O O . TYR A 1 197 ? 9.392 -10.630 -15.610 1.00 93.31 197 TYR A O 1
ATOM 1628 N N . LEU A 1 198 ? 8.959 -8.714 -16.700 1.00 92.75 198 LEU A N 1
ATOM 1629 C CA . LEU A 1 198 ? 8.648 -7.930 -15.501 1.00 92.75 198 LEU A CA 1
ATOM 1630 C C . LEU A 1 198 ? 7.543 -8.591 -14.669 1.00 92.75 198 LEU A C 1
ATOM 1632 O O . LEU A 1 198 ? 7.724 -8.819 -13.476 1.00 92.75 198 LEU A O 1
ATOM 1636 N N . LEU A 1 199 ? 6.412 -8.927 -15.293 1.00 89.88 199 LEU A N 1
ATOM 1637 C CA . LEU A 1 199 ? 5.269 -9.506 -14.589 1.00 89.88 199 LEU A CA 1
ATOM 1638 C C . LEU A 1 199 ? 5.614 -10.877 -13.989 1.00 89.88 199 LEU A C 1
ATOM 1640 O O . LEU A 1 199 ? 5.250 -11.143 -12.848 1.00 89.88 199 LEU A O 1
ATOM 1644 N N . GLN A 1 200 ? 6.384 -11.720 -14.687 1.00 89.12 200 GLN A N 1
ATOM 1645 C CA . GLN A 1 200 ? 6.844 -13.010 -14.146 1.00 89.12 200 GLN A CA 1
ATOM 1646 C C . GLN A 1 200 ? 7.799 -12.881 -12.954 1.00 89.12 200 GLN A C 1
ATOM 1648 O O . GLN A 1 200 ? 7.861 -13.792 -12.116 1.00 89.12 200 GLN A O 1
ATOM 1653 N N . GLU A 1 201 ? 8.565 -11.794 -12.907 1.00 90.25 201 GLU A N 1
ATOM 1654 C CA . GLU A 1 201 ? 9.481 -11.494 -11.811 1.00 90.25 201 GLU A CA 1
ATOM 1655 C C . GLU A 1 201 ? 8.770 -10.901 -10.591 1.00 90.25 201 GLU A C 1
ATOM 1657 O O . GLU A 1 201 ? 9.263 -11.068 -9.478 1.00 90.25 201 GLU A O 1
ATOM 1662 N N . LEU A 1 202 ? 7.618 -10.251 -10.778 1.00 88.62 202 LEU A N 1
ATOM 1663 C CA . LEU A 1 202 ? 6.830 -9.661 -9.693 1.00 88.62 202 LEU A CA 1
ATOM 1664 C C . LEU A 1 202 ? 5.763 -10.613 -9.130 1.00 88.62 202 LEU A C 1
ATOM 1666 O O . LEU A 1 202 ? 5.643 -10.749 -7.914 1.00 88.62 202 LEU A O 1
ATOM 1670 N N . ASP A 1 203 ? 5.012 -11.301 -9.995 1.00 80.38 203 ASP A N 1
ATOM 1671 C CA . ASP A 1 203 ? 3.803 -12.073 -9.644 1.00 80.38 203 ASP A CA 1
ATOM 1672 C C . ASP A 1 203 ? 4.031 -13.117 -8.540 1.00 80.38 203 ASP A C 1
ATOM 1674 O O . ASP A 1 203 ? 3.164 -13.380 -7.710 1.00 80.38 203 ASP A O 1
ATOM 1678 N N . LYS A 1 204 ? 5.228 -13.707 -8.486 1.00 76.81 204 LYS A N 1
ATOM 1679 C CA . LYS A 1 204 ? 5.542 -14.769 -7.519 1.00 76.81 204 LYS A CA 1
ATOM 1680 C C . LYS A 1 204 ? 5.674 -14.265 -6.083 1.00 76.81 204 LYS A C 1
ATOM 1682 O O . LYS A 1 204 ? 5.510 -15.066 -5.160 1.00 76.81 204 LYS A O 1
ATOM 1687 N N . ASP A 1 205 ? 6.015 -12.991 -5.909 1.00 85.25 205 ASP A N 1
ATOM 1688 C CA . ASP A 1 205 ? 6.502 -12.456 -4.638 1.00 85.25 205 ASP A CA 1
ATOM 1689 C C . ASP A 1 205 ? 5.658 -11.295 -4.093 1.00 85.25 205 ASP A C 1
ATOM 1691 O O . ASP A 1 205 ? 5.754 -11.001 -2.897 1.00 85.25 205 ASP A O 1
ATOM 1695 N N . LEU A 1 206 ? 4.808 -10.677 -4.922 1.00 88.75 206 LEU A N 1
ATOM 1696 C CA . LEU A 1 206 ? 3.851 -9.668 -4.473 1.00 88.75 206 LEU A CA 1
ATOM 1697 C C . LEU A 1 206 ? 2.758 -10.274 -3.574 1.00 88.75 206 LEU A C 1
ATOM 1699 O O . LEU A 1 206 ? 2.255 -11.377 -3.798 1.00 88.75 206 LEU A O 1
ATOM 1703 N N . LYS A 1 207 ? 2.395 -9.538 -2.524 1.00 89.56 207 LYS A N 1
ATOM 1704 C CA . LYS A 1 207 ? 1.439 -9.932 -1.480 1.00 89.56 207 LYS A CA 1
ATOM 1705 C C . LYS A 1 207 ? 0.310 -8.931 -1.306 1.00 89.56 207 LYS A C 1
ATOM 1707 O O . LYS A 1 207 ? -0.789 -9.342 -0.933 1.00 89.56 207 LYS A O 1
ATOM 1712 N N . TRP A 1 208 ? 0.588 -7.640 -1.475 1.00 86.38 208 TRP A N 1
ATOM 1713 C CA . TRP A 1 208 ? -0.388 -6.578 -1.249 1.00 86.38 208 TRP A CA 1
ATOM 1714 C C . TRP A 1 208 ? -1.061 -6.145 -2.544 1.00 86.38 208 TRP A C 1
ATOM 1716 O O . TRP A 1 208 ? -2.289 -6.169 -2.624 1.00 86.38 208 TRP A O 1
ATOM 1726 N N . CYS A 1 209 ? -0.266 -5.799 -3.554 1.00 80.81 209 CYS A N 1
ATOM 1727 C CA . CYS A 1 209 ? -0.712 -5.509 -4.906 1.00 80.81 209 CYS A CA 1
ATOM 1728 C C . CYS A 1 209 ? -0.664 -6.779 -5.761 1.00 80.81 209 CYS A C 1
ATOM 1730 O O . CYS A 1 209 ? 0.263 -7.574 -5.666 1.00 80.81 209 CYS A O 1
ATOM 1732 N N . SER A 1 210 ? -1.677 -6.990 -6.592 1.00 70.50 210 SER A N 1
ATOM 1733 C CA . SER A 1 210 ? -1.700 -8.074 -7.574 1.00 70.50 210 SER A CA 1
ATOM 1734 C C . SER A 1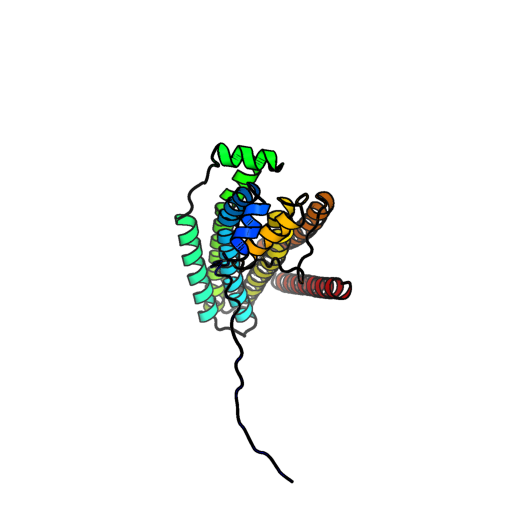 210 ? -1.297 -7.504 -8.930 1.00 70.50 210 SER A C 1
ATOM 1736 O O . SER A 1 210 ? -1.600 -6.358 -9.243 1.00 70.50 210 SER A O 1
ATOM 1738 N N . VAL A 1 211 ? -0.608 -8.296 -9.745 1.00 62.66 211 VAL A N 1
ATOM 1739 C CA . VAL A 1 211 ? -0.313 -7.956 -11.149 1.00 62.66 211 VAL A CA 1
ATOM 1740 C C . VAL A 1 211 ? -1.010 -8.916 -12.116 1.00 62.66 211 VAL A C 1
ATOM 1742 O O . VAL A 1 211 ? -0.634 -9.021 -13.281 1.00 62.66 211 VAL A O 1
ATOM 1745 N N . SER A 1 212 ? -2.023 -9.641 -11.629 1.00 59.75 212 SER A N 1
ATOM 1746 C CA . SER A 1 212 ? -2.798 -10.585 -12.431 1.00 59.75 212 SER A CA 1
ATOM 1747 C C . SER A 1 212 ? -3.592 -9.861 -13.520 1.00 59.75 212 SER A C 1
ATOM 1749 O O . SER A 1 212 ? -4.324 -8.915 -13.228 1.00 59.75 212 SER A O 1
ATOM 1751 N N . GLU A 1 213 ? -3.527 -10.364 -14.758 1.00 55.19 213 GLU A N 1
ATOM 1752 C CA . GLU A 1 213 ? -4.314 -9.851 -15.895 1.00 55.19 213 GLU A CA 1
ATOM 1753 C C . GLU A 1 213 ? -5.835 -9.951 -15.671 1.00 55.19 213 GLU A C 1
ATOM 1755 O O . GLU A 1 213 ? -6.607 -9.231 -16.301 1.00 55.19 213 GLU A O 1
ATOM 1760 N N . ASP A 1 214 ? -6.277 -10.837 -14.769 1.00 64.50 214 ASP A N 1
ATOM 1761 C CA . ASP A 1 214 ? -7.692 -10.970 -14.398 1.00 64.50 214 ASP A CA 1
ATOM 1762 C C . ASP A 1 214 ? -8.178 -9.806 -13.505 1.00 64.50 214 ASP A C 1
ATOM 1764 O O . ASP A 1 214 ? -9.385 -9.631 -13.331 1.00 64.50 214 ASP A O 1
ATOM 1768 N N . GLU A 1 215 ? -7.255 -9.031 -12.924 1.00 70.81 215 GLU A N 1
ATOM 1769 C CA . GLU A 1 215 ? -7.534 -7.925 -11.997 1.00 70.81 215 GLU A CA 1
ATOM 1770 C C . GLU A 1 215 ? -7.117 -6.565 -12.575 1.00 70.81 215 GLU A C 1
ATOM 1772 O O . GLU A 1 215 ? -7.853 -5.588 -12.434 1.00 70.81 215 GLU A O 1
ATOM 1777 N N . TYR A 1 216 ? -5.994 -6.507 -13.298 1.00 79.69 216 TYR A N 1
ATOM 1778 C CA . TYR A 1 216 ? -5.475 -5.274 -13.885 1.00 79.69 216 TYR A CA 1
ATOM 1779 C C . TYR A 1 216 ? -5.096 -5.434 -15.357 1.00 79.69 216 TYR A C 1
ATOM 1781 O O . TYR A 1 216 ? -4.660 -6.486 -15.814 1.00 79.69 216 TYR A O 1
ATOM 1789 N N . VAL A 1 217 ? -5.229 -4.341 -16.112 1.00 85.12 217 VAL A N 1
ATOM 1790 C CA . VAL A 1 217 ? -4.854 -4.285 -17.529 1.00 85.12 217 VAL A CA 1
ATOM 1791 C C . VAL A 1 217 ? -3.551 -3.514 -17.667 1.00 85.12 217 VAL A C 1
ATOM 1793 O O . VAL A 1 217 ? -3.448 -2.382 -17.196 1.00 85.12 217 VAL A O 1
ATOM 1796 N N . TRP A 1 218 ? -2.563 -4.113 -18.333 1.00 89.25 218 TRP A N 1
ATOM 1797 C CA . TRP A 1 218 ? -1.336 -3.417 -18.705 1.00 89.25 218 TRP A CA 1
ATOM 1798 C C . TRP A 1 218 ? -1.604 -2.376 -19.794 1.00 89.25 218 TRP A C 1
ATOM 1800 O O . TRP A 1 218 ? -2.031 -2.710 -20.902 1.00 89.25 218 TRP A O 1
ATOM 1810 N N . GLU A 1 219 ? -1.326 -1.113 -19.494 1.00 91.50 219 GLU A N 1
ATOM 1811 C CA . GLU A 1 219 ? -1.530 -0.001 -20.413 1.00 91.50 219 GLU A CA 1
ATOM 1812 C C . GLU A 1 219 ? -0.215 0.429 -21.060 1.00 91.50 219 GLU A C 1
ATOM 1814 O O . GLU A 1 219 ? 0.796 0.634 -20.390 1.00 91.50 219 GLU A O 1
ATOM 1819 N N . ASN A 1 220 ? -0.252 0.628 -22.380 1.00 90.62 220 ASN A N 1
ATOM 1820 C CA . ASN A 1 220 ? 0.912 1.060 -23.160 1.00 90.62 220 ASN A CA 1
ATOM 1821 C C . ASN A 1 220 ? 0.875 2.555 -23.540 1.00 90.62 220 ASN A C 1
ATOM 1823 O O . ASN A 1 220 ? 1.546 3.001 -24.471 1.00 90.62 220 ASN A O 1
ATOM 1827 N N . SER A 1 221 ? 0.031 3.341 -22.866 1.00 92.31 221 SER A N 1
ATOM 1828 C CA . SER A 1 221 ? -0.100 4.784 -23.082 1.00 92.31 221 SER A CA 1
ATOM 1829 C C . SER A 1 221 ? 0.113 5.539 -21.779 1.00 92.31 221 SER A C 1
ATOM 1831 O O . SER A 1 221 ? -0.611 5.311 -20.811 1.00 92.31 221 SER A O 1
ATOM 1833 N N . ALA A 1 222 ? 1.062 6.478 -21.775 1.00 90.56 222 ALA A N 1
ATOM 1834 C CA . ALA A 1 222 ? 1.403 7.235 -20.570 1.00 90.56 222 ALA A CA 1
ATOM 1835 C C . ALA A 1 222 ? 0.228 8.112 -20.129 1.00 90.56 222 ALA A C 1
ATOM 1837 O O . ALA A 1 222 ? -0.040 8.224 -18.943 1.00 90.56 222 ALA A O 1
ATOM 1838 N N . GLU A 1 223 ? -0.524 8.642 -21.098 1.00 94.00 223 GLU A N 1
ATOM 1839 C CA . GLU A 1 223 ? -1.752 9.404 -20.860 1.00 94.00 223 GLU A CA 1
ATOM 1840 C C . GLU A 1 223 ? -2.823 8.553 -20.163 1.00 94.00 223 GLU A C 1
ATOM 1842 O O . GLU A 1 223 ? -3.467 9.032 -19.240 1.00 94.00 223 GLU A O 1
ATOM 1847 N N . ILE A 1 224 ? -2.983 7.281 -20.556 1.00 92.44 224 ILE A N 1
ATOM 1848 C CA . ILE A 1 224 ? -3.981 6.390 -19.938 1.00 92.44 224 ILE A CA 1
ATOM 1849 C C . ILE A 1 224 ? -3.539 5.989 -18.529 1.00 92.44 224 ILE A C 1
ATOM 1851 O O . ILE A 1 224 ? -4.357 5.959 -17.614 1.00 92.44 224 ILE A O 1
ATOM 1855 N N . VAL A 1 225 ? -2.251 5.688 -18.338 1.00 92.38 225 VAL A N 1
ATOM 1856 C CA . VAL A 1 225 ? -1.714 5.378 -17.006 1.00 92.38 225 VAL A CA 1
ATOM 1857 C C . VAL A 1 225 ? -1.853 6.573 -16.067 1.00 92.38 225 VAL A C 1
ATOM 1859 O O . VAL A 1 225 ? -2.268 6.392 -14.924 1.00 92.38 225 VAL A O 1
ATOM 1862 N N . GLU A 1 226 ? -1.567 7.787 -16.543 1.00 91.81 226 GLU A N 1
ATOM 1863 C CA . GLU A 1 226 ? -1.773 9.022 -15.783 1.00 91.81 226 GLU A CA 1
ATOM 1864 C C . GLU A 1 226 ? -3.257 9.230 -15.455 1.00 91.81 226 GLU A C 1
ATOM 1866 O O . GLU A 1 226 ? -3.585 9.448 -14.294 1.00 91.81 226 GLU A O 1
ATOM 1871 N N . GLU A 1 227 ? -4.160 9.095 -16.433 1.00 92.12 227 GLU A N 1
ATOM 1872 C CA . GLU A 1 227 ? -5.610 9.231 -16.229 1.00 92.12 227 GLU A CA 1
ATOM 1873 C C . GLU A 1 227 ? -6.117 8.274 -15.142 1.00 92.12 227 GLU A C 1
ATOM 1875 O O . GLU A 1 227 ? -6.725 8.723 -14.171 1.00 92.12 227 GLU A O 1
ATOM 1880 N N . LYS A 1 228 ? -5.784 6.981 -15.237 1.00 90.38 228 LYS A N 1
ATOM 1881 C CA . LYS A 1 228 ? -6.174 5.984 -14.229 1.00 90.38 228 LYS A CA 1
ATOM 1882 C C . LYS A 1 228 ? -5.549 6.259 -12.863 1.00 90.38 228 LYS A C 1
ATOM 1884 O O . LYS A 1 228 ? -6.225 6.160 -11.847 1.00 90.38 228 LYS A O 1
ATOM 1889 N N . SER A 1 229 ? -4.272 6.638 -12.818 1.00 89.69 229 SER A N 1
ATOM 1890 C CA . SER A 1 229 ? -3.605 6.985 -11.555 1.00 89.69 229 SER A CA 1
ATOM 1891 C C . SER A 1 229 ? -4.274 8.190 -10.885 1.00 89.69 229 SER A C 1
ATOM 1893 O O . SER A 1 229 ? -4.464 8.201 -9.669 1.00 89.69 229 SER A O 1
ATOM 1895 N N . MET A 1 230 ? -4.684 9.187 -11.676 1.00 89.50 230 MET A N 1
ATOM 1896 C CA . MET A 1 230 ? -5.386 10.375 -11.192 1.00 89.50 230 MET A CA 1
ATOM 1897 C C . MET A 1 230 ? -6.776 10.059 -10.635 1.00 89.50 230 MET A C 1
ATOM 1899 O O . MET A 1 230 ? -7.174 10.684 -9.654 1.00 89.50 230 MET A O 1
ATOM 1903 N N . GLU A 1 231 ? -7.497 9.083 -11.193 1.00 89.00 231 GLU A N 1
ATOM 1904 C CA . GLU A 1 231 ? -8.781 8.632 -10.636 1.00 89.00 231 GLU A CA 1
ATOM 1905 C C . GLU A 1 231 ? -8.629 8.158 -9.183 1.00 89.00 231 GLU A C 1
ATOM 1907 O O . GLU A 1 231 ? -9.385 8.591 -8.310 1.00 89.00 231 GLU A O 1
ATOM 1912 N N . TYR A 1 232 ? -7.601 7.356 -8.890 1.00 88.50 232 TYR A N 1
ATOM 1913 C CA . TYR A 1 232 ? -7.331 6.895 -7.524 1.00 88.50 232 TYR A CA 1
ATOM 1914 C C . TYR A 1 232 ? -6.826 8.008 -6.597 1.00 88.50 232 TYR A C 1
ATOM 1916 O O . TYR A 1 232 ? -7.097 7.970 -5.395 1.00 88.50 232 TYR A O 1
ATOM 1924 N N . ILE A 1 233 ? -6.133 9.023 -7.130 1.00 89.25 233 ILE A N 1
ATOM 1925 C CA . ILE A 1 233 ? -5.767 10.222 -6.358 1.00 89.25 233 ILE A CA 1
ATOM 1926 C C . ILE A 1 233 ? -7.021 11.000 -5.953 1.00 89.25 233 ILE A C 1
ATOM 1928 O O . ILE A 1 233 ? -7.125 11.402 -4.798 1.00 89.25 233 ILE A O 1
ATOM 1932 N N . TYR A 1 234 ? -7.991 11.187 -6.852 1.00 87.19 234 TYR A N 1
ATOM 1933 C CA . TYR A 1 234 ? -9.231 11.894 -6.512 1.00 87.19 234 TYR A CA 1
ATOM 1934 C C . TYR A 1 234 ? -10.030 11.168 -5.427 1.00 87.19 234 TYR A C 1
ATOM 1936 O O . TYR A 1 234 ? -10.508 11.802 -4.489 1.00 87.19 234 TYR A O 1
ATOM 1944 N N . ILE A 1 235 ? -10.105 9.837 -5.496 1.00 86.56 235 ILE A N 1
ATOM 1945 C CA . ILE A 1 235 ? -10.732 9.025 -4.444 1.00 86.56 235 ILE A CA 1
ATOM 1946 C C . ILE A 1 235 ? -9.981 9.191 -3.112 1.00 86.56 235 ILE A C 1
ATOM 1948 O O . ILE A 1 235 ? -10.594 9.359 -2.057 1.00 86.56 235 ILE A O 1
ATOM 1952 N N . TYR A 1 236 ? -8.647 9.199 -3.149 1.00 87.06 236 TYR A N 1
ATOM 1953 C CA . TYR A 1 236 ? -7.831 9.449 -1.963 1.00 87.06 236 TYR A CA 1
ATOM 1954 C C . TYR A 1 236 ? -8.066 10.851 -1.369 1.00 87.06 236 TYR A C 1
ATOM 1956 O O . TYR A 1 236 ? -8.169 10.992 -0.150 1.00 87.06 236 TYR A O 1
ATOM 1964 N N . GLU A 1 237 ? -8.217 11.887 -2.198 1.00 87.75 237 GLU A N 1
ATOM 1965 C CA . GLU A 1 237 ? -8.560 13.247 -1.755 1.00 87.75 237 GLU A CA 1
ATOM 1966 C C . GLU A 1 237 ? -9.943 13.320 -1.085 1.00 87.75 237 GLU A C 1
ATOM 1968 O O . GLU A 1 237 ? -10.107 14.044 -0.093 1.00 87.75 237 GLU A O 1
ATOM 1973 N N . ASP A 1 238 ? -10.921 12.549 -1.566 1.00 87.38 238 ASP A N 1
ATOM 1974 C CA . ASP A 1 238 ? -12.238 12.433 -0.932 1.00 87.38 238 ASP A CA 1
ATOM 1975 C C . ASP A 1 238 ? -12.130 11.785 0.460 1.00 87.38 238 ASP A C 1
ATOM 1977 O O . ASP A 1 238 ? -12.722 12.287 1.425 1.00 87.38 238 ASP A O 1
ATOM 1981 N N . TYR A 1 239 ? -11.311 10.736 0.610 1.00 87.69 239 TYR A N 1
ATOM 1982 C CA . TYR A 1 239 ? -11.020 10.148 1.922 1.00 87.69 239 TYR A CA 1
ATOM 1983 C C . TYR A 1 239 ? -10.311 11.137 2.850 1.00 87.69 239 TYR A C 1
ATOM 1985 O O . TYR A 1 239 ? -10.718 11.297 4.001 1.00 87.69 239 TYR A O 1
ATOM 1993 N N . LEU A 1 240 ? -9.297 11.860 2.368 1.00 84.94 240 LEU A N 1
ATOM 1994 C CA . LEU A 1 240 ? -8.611 12.875 3.172 1.00 84.94 240 LEU A CA 1
ATOM 1995 C C . LEU A 1 240 ? -9.547 14.005 3.608 1.00 84.94 240 LEU A C 1
ATOM 1997 O O . LEU A 1 240 ? -9.439 14.489 4.736 1.00 84.94 240 LEU A O 1
ATOM 2001 N N . SER A 1 241 ? -10.474 14.415 2.743 1.00 86.81 241 SER A N 1
ATOM 2002 C CA . SER A 1 241 ? -11.480 15.427 3.072 1.00 86.81 241 SER A CA 1
ATOM 2003 C C . SER A 1 241 ? -12.391 14.944 4.197 1.00 86.81 241 SER A C 1
ATOM 2005 O O . SER A 1 241 ? -12.599 15.663 5.175 1.00 86.81 241 SER A O 1
ATOM 2007 N N . LEU A 1 242 ? -12.856 13.695 4.118 1.00 86.44 242 LEU A N 1
ATOM 2008 C CA . LEU A 1 242 ? -13.672 13.090 5.164 1.00 86.44 242 LEU A CA 1
ATOM 2009 C C . LEU A 1 242 ? -12.891 12.910 6.475 1.00 86.44 242 LEU A C 1
ATOM 2011 O O . LEU A 1 242 ? -13.419 13.178 7.551 1.00 86.44 242 LEU A O 1
ATOM 2015 N N . PHE A 1 243 ? -11.614 12.530 6.407 1.00 86.38 243 PHE A N 1
ATOM 2016 C CA . PHE A 1 243 ? -10.747 12.458 7.583 1.00 86.38 243 PHE A CA 1
ATOM 2017 C C . PHE A 1 243 ? -10.512 13.839 8.218 1.00 86.38 243 PHE A C 1
ATOM 2019 O O . PHE A 1 243 ? -10.489 13.975 9.439 1.00 86.38 243 PHE A O 1
ATOM 2026 N N . ALA A 1 244 ? -10.375 14.894 7.413 1.00 84.94 244 ALA A N 1
ATOM 2027 C CA . ALA A 1 244 ? -10.220 16.256 7.916 1.00 84.94 244 ALA A CA 1
ATOM 2028 C C . ALA A 1 244 ? -11.485 16.767 8.626 1.00 84.94 244 ALA A C 1
ATOM 2030 O O . ALA A 1 244 ? -11.370 17.438 9.652 1.00 84.94 244 ALA A O 1
ATOM 2031 N N . GLU A 1 245 ? -12.674 16.434 8.112 1.00 86.50 245 GLU A N 1
ATOM 2032 C CA . GLU A 1 245 ? -13.947 16.691 8.799 1.00 86.50 245 GLU A CA 1
ATOM 2033 C C . GLU A 1 245 ? -13.983 15.974 10.158 1.00 86.50 245 GLU A C 1
ATOM 2035 O O . GLU A 1 245 ? -14.279 16.599 11.176 1.00 86.50 245 GLU A O 1
ATOM 2040 N N . TYR A 1 246 ? -13.557 14.707 10.192 1.00 84.81 246 TYR A N 1
ATOM 2041 C CA . TYR A 1 246 ? -13.498 13.886 11.404 1.00 84.81 246 TYR A CA 1
ATOM 2042 C C . TYR A 1 246 ? -12.607 14.506 12.485 1.00 84.81 246 TYR A C 1
ATOM 2044 O O . TYR A 1 246 ? -13.003 14.594 13.646 1.00 84.81 246 TYR A O 1
ATOM 2052 N N . LEU A 1 247 ? -11.418 14.991 12.112 1.00 80.94 247 LEU A N 1
ATOM 2053 C CA . LEU A 1 247 ? -10.490 15.638 13.047 1.00 80.94 247 LEU A CA 1
ATOM 2054 C C . LEU A 1 247 ? -11.060 16.923 13.677 1.00 80.94 247 LEU A C 1
ATOM 2056 O O . LEU A 1 247 ? -10.550 17.379 14.703 1.00 80.94 247 LEU A O 1
ATOM 2060 N N . GLY A 1 248 ? -12.077 17.526 13.057 1.00 77.62 248 GLY A N 1
ATOM 2061 C CA . GLY A 1 248 ? -12.779 18.699 13.570 1.00 77.62 248 GLY A CA 1
ATOM 2062 C C . GLY A 1 248 ? -13.867 18.389 14.601 1.00 77.62 248 GLY A C 1
ATOM 2063 O O . GLY A 1 248 ? -14.309 19.323 15.272 1.00 77.62 248 GLY A O 1
ATOM 2064 N N . LEU A 1 249 ? -14.273 17.122 14.743 1.00 77.12 249 LEU A N 1
ATOM 2065 C CA . LEU A 1 249 ? -15.397 16.723 15.586 1.00 77.12 249 LEU A CA 1
ATOM 2066 C C . LEU A 1 249 ? -15.072 16.754 17.080 1.00 77.12 249 LEU A C 1
ATOM 2068 O O . LEU A 1 249 ? -13.991 16.373 17.543 1.00 77.12 249 LEU A O 1
ATOM 2072 N N . SER A 1 250 ? -16.070 17.152 17.859 1.00 70.38 250 SER A N 1
ATOM 2073 C CA . SER A 1 250 ? -16.085 17.058 19.313 1.00 70.38 250 SER A CA 1
ATOM 2074 C C . SER A 1 250 ? -16.996 15.928 19.808 1.00 70.38 250 SER A C 1
ATOM 2076 O O . SER A 1 250 ? -17.858 15.420 19.097 1.00 70.38 250 SER A O 1
ATOM 2078 N N . GLU A 1 251 ? -16.840 15.544 21.078 1.00 64.38 251 GLU A N 1
ATOM 2079 C CA . GLU A 1 251 ? -17.683 14.520 21.723 1.00 64.38 251 GLU A CA 1
ATOM 2080 C C . GLU A 1 251 ? -19.177 14.910 21.776 1.00 64.38 251 GLU A C 1
ATOM 2082 O O . GLU A 1 251 ? -20.041 14.046 21.903 1.00 64.38 251 GLU A O 1
ATOM 2087 N N . GLU A 1 252 ? -19.499 16.204 21.659 1.00 67.44 252 GLU A N 1
ATOM 2088 C CA . GLU A 1 252 ? -20.879 16.709 21.651 1.00 67.44 252 GLU A CA 1
ATOM 2089 C C . GLU A 1 252 ? -21.580 16.526 20.287 1.00 67.44 252 GLU A C 1
ATOM 2091 O O . GLU A 1 252 ? -22.800 16.677 20.208 1.00 67.44 252 GLU A O 1
ATOM 2096 N N . GLU A 1 253 ? -20.842 16.153 19.236 1.00 72.88 253 GLU A N 1
ATOM 2097 C CA . GLU A 1 253 ? -21.299 16.058 17.840 1.00 72.88 253 GLU A CA 1
ATOM 2098 C C . GLU A 1 253 ? -21.489 14.593 17.395 1.00 72.88 253 GLU A C 1
ATOM 2100 O O . GLU A 1 253 ? -21.142 14.200 16.284 1.00 72.88 253 GLU A O 1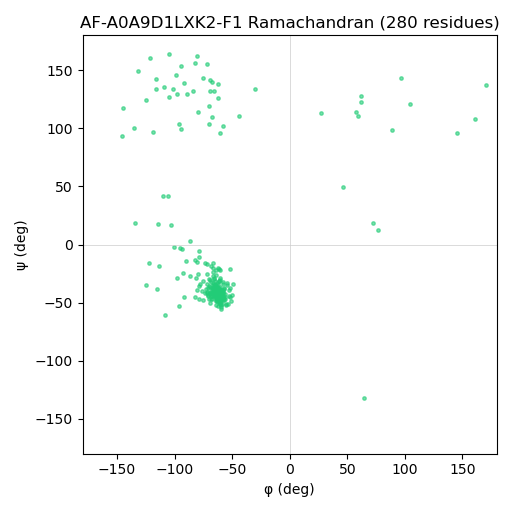
ATOM 2105 N N . SER A 1 254 ? -22.067 13.746 18.258 1.00 67.31 254 SER A N 1
ATOM 2106 C CA . SER A 1 254 ? -22.249 12.316 17.949 1.00 67.31 254 SER A CA 1
ATOM 2107 C C . SER A 1 254 ? -23.140 12.061 16.725 1.00 67.31 254 SER A C 1
ATOM 2109 O O . SER A 1 254 ? -22.922 11.088 16.016 1.00 67.31 254 SER A O 1
ATOM 2111 N N . GLU A 1 255 ? -24.122 12.931 16.459 1.00 68.88 255 GLU A N 1
ATOM 2112 C CA . GLU A 1 255 ? -24.973 12.844 15.260 1.00 68.88 255 GLU A CA 1
ATOM 2113 C C . GLU A 1 255 ? -24.173 13.091 13.966 1.00 68.88 255 GLU A C 1
ATOM 2115 O O . GLU A 1 255 ? -24.513 12.535 12.925 1.00 68.88 255 GLU A O 1
ATOM 2120 N N . GLU A 1 256 ? -23.095 13.882 14.023 1.00 78.69 256 GLU A N 1
ATOM 2121 C CA . GLU A 1 256 ? -22.220 14.127 12.868 1.00 78.69 256 GLU A CA 1
ATOM 2122 C C . GLU A 1 256 ? -21.317 12.915 12.595 1.00 78.69 256 GLU A C 1
ATOM 2124 O O . GLU A 1 256 ? -21.047 12.595 11.441 1.00 78.69 256 GLU A O 1
ATOM 2129 N N . MET A 1 257 ? -20.934 12.168 13.637 1.00 82.81 257 MET A N 1
ATOM 2130 C CA . MET A 1 257 ? -20.213 10.899 13.487 1.00 82.81 257 MET A CA 1
ATOM 2131 C C . MET A 1 257 ? -21.044 9.843 12.744 1.00 82.81 257 MET A C 1
ATOM 2133 O O . MET A 1 257 ? -20.516 9.149 11.878 1.00 82.81 257 MET A O 1
ATOM 2137 N N . ASP A 1 258 ? -22.336 9.725 13.061 1.00 80.69 258 ASP A N 1
ATOM 2138 C CA . ASP A 1 258 ? -23.225 8.768 12.392 1.00 80.69 258 ASP A CA 1
ATOM 2139 C C . ASP A 1 258 ? -23.404 9.119 10.899 1.00 80.69 258 ASP A C 1
ATOM 2141 O O . ASP A 1 258 ? -23.306 8.235 10.050 1.00 80.69 258 ASP A O 1
ATOM 2145 N N . ASP A 1 259 ? -23.563 10.407 10.555 1.00 85.12 259 ASP A N 1
ATOM 2146 C CA . ASP A 1 259 ? -23.616 10.868 9.152 1.00 85.12 259 ASP A CA 1
ATOM 2147 C C . ASP A 1 259 ? -22.317 10.552 8.393 1.00 85.12 259 ASP A C 1
ATOM 2149 O O . ASP A 1 259 ? -22.335 10.128 7.235 1.00 85.12 259 ASP A O 1
ATOM 2153 N N . MET A 1 260 ? -21.167 10.701 9.052 1.00 85.50 260 MET A N 1
ATOM 2154 C CA . MET A 1 260 ? -19.873 10.365 8.463 1.00 85.50 260 MET A CA 1
ATOM 2155 C C . MET A 1 260 ? -19.698 8.862 8.228 1.00 85.50 260 MET A C 1
ATOM 2157 O O . MET A 1 260 ? -19.142 8.467 7.200 1.00 85.50 260 MET A O 1
ATOM 2161 N N . LEU A 1 261 ? -20.195 8.019 9.136 1.00 84.69 261 LEU A N 1
ATOM 2162 C CA . LEU A 1 261 ? -20.214 6.567 8.949 1.00 84.69 261 LEU A CA 1
ATOM 2163 C C . LEU A 1 261 ? -21.130 6.158 7.788 1.00 84.69 261 LEU A C 1
ATOM 2165 O O . LEU A 1 261 ? -20.727 5.330 6.968 1.00 84.69 261 LEU A O 1
ATOM 2169 N N . ASP A 1 262 ? -22.303 6.783 7.664 1.00 86.12 262 ASP A N 1
ATOM 2170 C CA . ASP A 1 262 ? -23.214 6.569 6.533 1.00 86.12 262 ASP A CA 1
ATOM 2171 C C . ASP A 1 262 ? -22.559 6.988 5.203 1.00 86.12 262 ASP A C 1
ATOM 2173 O O . ASP A 1 262 ? -22.686 6.303 4.183 1.00 86.12 262 ASP A O 1
ATOM 2177 N N . ARG A 1 263 ? -21.818 8.104 5.184 1.00 85.06 263 ARG A N 1
ATOM 2178 C CA . ARG A 1 263 ? -21.047 8.544 4.007 1.00 85.06 263 ARG A CA 1
ATOM 2179 C C . ARG A 1 263 ? -19.948 7.549 3.637 1.00 85.06 263 ARG A C 1
ATOM 2181 O O . ARG A 1 263 ? -19.826 7.233 2.456 1.00 85.06 263 ARG A O 1
ATOM 2188 N N . LEU A 1 264 ? -19.199 7.025 4.613 1.00 83.69 264 LEU A N 1
ATOM 2189 C CA . LEU A 1 264 ? -18.196 5.977 4.376 1.00 83.69 264 LEU A CA 1
ATOM 2190 C C . LEU A 1 264 ? -18.817 4.721 3.753 1.00 83.69 264 LEU A C 1
ATOM 2192 O O . LEU A 1 264 ? -18.275 4.196 2.784 1.00 83.69 264 LEU A O 1
ATOM 2196 N N . GLU A 1 265 ? -19.957 4.260 4.273 1.00 84.50 265 GLU A N 1
ATOM 2197 C CA . GLU A 1 265 ? -20.646 3.075 3.743 1.00 84.50 265 GLU A CA 1
ATOM 2198 C C . GLU A 1 265 ? -21.136 3.293 2.304 1.00 84.50 265 GLU A C 1
ATOM 2200 O O . GLU A 1 265 ? -21.044 2.393 1.467 1.00 84.50 265 GLU A O 1
ATOM 2205 N N . ASN A 1 266 ? -21.609 4.501 1.981 1.00 84.56 266 ASN A N 1
ATOM 2206 C CA . ASN A 1 266 ? -21.982 4.840 0.609 1.00 84.56 266 ASN A CA 1
ATOM 2207 C C . ASN A 1 266 ? -20.771 4.831 -0.336 1.00 84.56 266 ASN A C 1
ATOM 2209 O O . ASN A 1 266 ? -20.880 4.279 -1.428 1.00 84.56 266 ASN A O 1
ATOM 2213 N N . ILE A 1 267 ? -19.620 5.372 0.085 1.00 79.44 267 ILE A N 1
ATOM 2214 C CA . ILE A 1 267 ? -18.394 5.349 -0.731 1.00 79.44 267 ILE A CA 1
ATOM 2215 C C . ILE A 1 267 ? -17.920 3.908 -0.970 1.00 79.44 267 ILE A C 1
ATOM 2217 O O . ILE A 1 267 ? -17.594 3.545 -2.099 1.00 79.44 267 ILE A O 1
ATOM 2221 N N . GLU A 1 268 ? -17.913 3.071 0.071 1.00 79.50 268 GLU A N 1
ATOM 2222 C CA . GLU A 1 268 ? -17.553 1.652 -0.040 1.00 79.50 268 GLU A CA 1
ATOM 2223 C C . GLU A 1 268 ? -18.460 0.915 -1.033 1.00 79.50 268 GLU A C 1
ATOM 2225 O O . GLU A 1 268 ? -17.992 0.188 -1.910 1.00 79.50 268 GLU A O 1
ATOM 2230 N N . LYS A 1 269 ? -19.769 1.154 -0.948 1.00 81.31 269 LYS A N 1
ATOM 2231 C CA . LYS A 1 269 ? -20.741 0.536 -1.844 1.00 81.31 269 LYS A CA 1
ATOM 2232 C C . LYS A 1 269 ? -20.599 1.004 -3.291 1.00 81.31 269 LYS A C 1
ATOM 2234 O O . LYS A 1 269 ? -20.683 0.177 -4.198 1.00 81.31 269 LYS A O 1
ATOM 2239 N N . ASP A 1 270 ? -20.401 2.301 -3.510 1.00 78.00 270 ASP A N 1
ATOM 2240 C CA . ASP A 1 270 ? -20.209 2.856 -4.851 1.00 78.00 270 ASP A CA 1
ATOM 2241 C C . ASP A 1 270 ? -18.949 2.269 -5.503 1.00 78.00 270 ASP A C 1
ATOM 2243 O O . ASP A 1 270 ? -18.970 1.922 -6.686 1.00 78.00 270 ASP A O 1
ATOM 2247 N N . ARG A 1 271 ? -17.880 2.064 -4.721 1.00 70.94 271 ARG A N 1
ATOM 2248 C CA . ARG A 1 271 ? -16.678 1.359 -5.177 1.00 70.94 271 ARG A CA 1
ATOM 2249 C C . ARG A 1 271 ? -16.972 -0.089 -5.562 1.00 70.94 271 ARG A C 1
ATOM 2251 O O . ARG A 1 271 ? -16.681 -0.479 -6.688 1.00 70.94 271 ARG A O 1
ATOM 2258 N N . GLU A 1 272 ? -17.604 -0.870 -4.683 1.00 72.44 272 GLU A N 1
ATOM 2259 C CA . GLU A 1 272 ? -17.946 -2.263 -4.995 1.00 72.44 272 GLU A CA 1
ATOM 2260 C C . GLU A 1 272 ? -18.819 -2.395 -6.255 1.00 72.44 272 GLU A C 1
ATOM 2262 O O . GLU A 1 272 ? -18.705 -3.367 -7.007 1.00 72.44 272 GLU A O 1
ATOM 2267 N N . ASP A 1 273 ? -19.753 -1.464 -6.455 1.00 73.56 273 ASP A N 1
ATOM 2268 C CA . ASP A 1 273 ? -20.641 -1.459 -7.614 1.00 73.56 273 ASP A CA 1
ATOM 2269 C C . ASP A 1 273 ? -19.891 -1.068 -8.899 1.00 73.56 273 ASP A C 1
ATOM 2271 O O . ASP A 1 273 ? -20.199 -1.619 -9.963 1.00 73.56 273 ASP A O 1
ATOM 2275 N N . ASN A 1 274 ? -18.890 -0.186 -8.810 1.00 67.19 274 ASN A N 1
ATOM 2276 C CA . ASN A 1 274 ? -17.999 0.150 -9.920 1.00 67.19 274 ASN A CA 1
ATOM 2277 C C . ASN A 1 274 ? -17.093 -1.031 -10.291 1.00 67.19 274 ASN A C 1
ATOM 2279 O O . ASN A 1 274 ? -17.073 -1.405 -11.463 1.00 67.19 274 ASN A O 1
ATOM 2283 N N . ASP A 1 275 ? -16.464 -1.688 -9.313 1.00 63.00 275 ASP A N 1
ATOM 2284 C CA . ASP A 1 275 ? -15.592 -2.856 -9.525 1.00 63.00 275 ASP A CA 1
ATOM 2285 C C . ASP A 1 275 ? -16.355 -4.032 -10.163 1.00 63.00 275 ASP A C 1
ATOM 2287 O O . ASP A 1 275 ? -15.872 -4.726 -11.062 1.00 63.00 275 ASP A O 1
ATOM 2291 N N . LYS A 1 276 ? -17.618 -4.238 -9.761 1.00 59.22 276 LYS A N 1
ATOM 2292 C CA . LYS A 1 276 ? -18.503 -5.238 -10.385 1.00 59.22 276 LYS A CA 1
ATOM 2293 C C . LYS A 1 276 ? -18.886 -4.865 -11.818 1.00 59.22 276 LYS A C 1
ATOM 2295 O O . LYS A 1 276 ? -19.118 -5.761 -12.630 1.00 59.22 276 LYS A O 1
ATOM 2300 N N . GLN A 1 277 ? -19.015 -3.577 -12.142 1.00 51.59 277 GLN A N 1
ATOM 2301 C CA . GLN A 1 277 ? -19.373 -3.127 -13.490 1.00 51.59 277 GLN A CA 1
ATOM 2302 C C . GLN A 1 277 ? -18.201 -3.221 -14.468 1.00 51.59 277 GLN A C 1
ATOM 2304 O O . GLN A 1 277 ? -18.422 -3.642 -15.606 1.00 51.59 277 GLN A O 1
ATOM 2309 N N . SER A 1 278 ? -16.983 -2.888 -14.042 1.00 52.31 278 SER A N 1
ATOM 2310 C CA . SER A 1 278 ? -15.760 -3.074 -14.833 1.00 52.31 278 SER A CA 1
ATOM 2311 C C . SER A 1 278 ? -15.486 -4.560 -15.098 1.00 52.31 278 SER A C 1
ATOM 2313 O O . SER A 1 278 ? -15.213 -4.924 -16.241 1.00 52.31 278 SER A O 1
ATOM 2315 N N . ALA A 1 279 ? -15.720 -5.445 -14.122 1.00 43.16 279 ALA A N 1
ATOM 2316 C CA . ALA A 1 279 ? -15.588 -6.899 -14.296 1.00 43.16 279 ALA A CA 1
ATOM 2317 C C . ALA A 1 279 ? -16.608 -7.542 -15.269 1.00 43.16 279 ALA A C 1
ATOM 2319 O O . ALA A 1 279 ? -16.389 -8.650 -15.752 1.00 43.16 279 ALA A O 1
ATOM 2320 N N . ILE A 1 280 ? -17.741 -6.886 -15.562 1.00 37.53 280 ILE A N 1
ATOM 2321 C CA . ILE A 1 280 ? -18.775 -7.387 -16.498 1.00 37.53 280 ILE A CA 1
ATOM 2322 C C . ILE A 1 280 ? -18.515 -6.927 -17.949 1.00 37.53 280 ILE A C 1
ATOM 2324 O O . ILE A 1 280 ? -19.141 -7.443 -18.879 1.00 37.53 280 ILE A O 1
ATOM 2328 N N . GLN A 1 281 ? -17.628 -5.947 -18.159 1.00 34.97 281 GLN A N 1
ATOM 2329 C CA . GLN A 1 281 ? -17.329 -5.380 -19.482 1.00 34.97 281 GLN A CA 1
ATOM 2330 C C . GLN A 1 281 ? -16.099 -5.996 -20.177 1.00 34.97 281 GLN A C 1
ATOM 2332 O O . GLN A 1 281 ? -15.845 -5.650 -21.334 1.00 34.97 281 GLN A O 1
ATOM 2337 N N . LEU A 1 282 ? -15.398 -6.924 -19.513 1.00 34.22 282 LEU A N 1
ATOM 2338 C CA . LEU A 1 282 ? -14.358 -7.801 -20.074 1.00 34.22 282 LEU A CA 1
ATOM 2339 C C . LEU A 1 282 ? -14.962 -9.117 -20.605 1.00 34.22 282 LEU A C 1
ATOM 2341 O O . LEU A 1 282 ? -14.455 -9.627 -21.633 1.00 34.22 282 LEU A O 1
#

Foldseek 3Di:
DDDDDDDDDDDDDDDDDPDDPDPPDDVLVVLCVVCDLLVVVLVLLCVQVLVLLVLLLLLLVLLVQLLCVLVVNHPLVSSLVSLVVSLVVLVVVLVPDDQDDDDPVRCVSCVVLVHHRVVVSCSSNVSNVSSVVSNVLSVVLNVLSVCCVVVVDPLSSLVNNLSSLLSNVLSVLVLQLCCLVVPLLSCLQDDPSSVVSSLVVAQVRRDRHHPDCLQDDRHNDNVVSVVSSVVSVVVVVVSVVLVVVVVPDDPVPVVVSVVSVVVSVVSVVVVVVVSVVVSVVD

Sequence (282 aa):
MKKLLSVFLFAVIAMSVFTGCSDNPSGDDSLRARVGDFAIVVDEFKEALLPMDNDGYIYSNAVQTVCEYTDGKATQQEAVDAVVQAYSELEKAESEIEEKTLDEETENILKEYGIYPEEFEVFINFRTQDLSTYIENLSYLYYYLQNDVKYNSEFNTNNLIFVSKIDRLIQENNRDYYYYANINYWFVDRTDEEVEYLLQELDKDLKWCSVSEDEYVWENSAEIVEEKSMEYIYIYEDYLSLFAEYLGLSEEESEEMDDMLDRLENIEKDREDNDKQSAIQL

Organism: NCBI:txid2840860

Radius of gyration: 25.35 Å; Cα contacts (8 Å, |Δi|>4): 220; chains: 1; bounding box: 52×78×60 Å

Solvent-accessible surface area (backbone atoms only — not comparable to full-atom values): 16136 Å² total; per-residue (Å²): 136,91,80,87,91,83,89,90,80,89,86,88,83,82,85,85,85,75,89,66,89,68,78,75,72,61,74,62,68,60,50,47,66,70,46,44,73,54,48,57,56,47,49,58,48,46,68,36,46,50,59,46,32,47,50,51,33,43,49,49,52,19,36,49,38,39,42,31,26,72,71,68,76,40,50,69,65,58,21,50,52,36,33,54,48,34,38,55,52,46,53,51,51,58,74,67,66,71,89,66,76,81,52,75,67,59,41,51,51,33,49,77,74,71,41,59,50,73,61,50,41,50,56,58,49,42,52,59,60,54,44,56,51,51,46,53,52,39,53,52,52,51,52,34,60,55,42,26,70,74,66,67,39,69,68,43,45,51,50,40,47,48,55,32,48,52,54,43,53,49,48,60,45,45,36,58,28,39,43,30,59,68,52,40,57,82,51,23,89,56,52,75,69,46,49,52,49,50,50,64,70,41,59,82,70,52,74,49,48,77,80,47,73,94,80,45,79,92,55,70,40,66,68,58,33,49,52,57,26,48,54,41,49,53,54,47,50,54,52,51,51,54,49,54,54,54,74,69,62,55,90,90,43,58,73,59,54,52,53,50,50,54,49,50,53,49,52,53,48,53,47,55,54,47,57,55,50,59,68,71,74,112

Mean predicted aligned error: 9.36 Å